Protein AF-A0A1F7Y510-F1 (afdb_monomer_lite)

Structure (mmCIF, N/CA/C/O backbone):
data_AF-A0A1F7Y510-F1
#
_entry.id   AF-A0A1F7Y510-F1
#
loop_
_atom_site.group_PDB
_atom_site.id
_atom_site.type_symbol
_atom_site.label_atom_id
_atom_site.label_alt_id
_atom_site.label_comp_id
_atom_site.label_asym_id
_atom_site.label_entity_id
_atom_site.label_seq_id
_atom_site.pdbx_PDB_ins_code
_atom_site.Cartn_x
_atom_site.Cartn_y
_atom_site.Cartn_z
_atom_site.occupancy
_atom_site.B_iso_or_equiv
_atom_site.auth_seq_id
_atom_site.auth_comp_id
_atom_site.auth_asym_id
_atom_site.auth_atom_id
_atom_site.pdbx_PDB_model_num
ATOM 1 N N . MET A 1 1 ? -4.363 34.405 15.382 1.00 27.80 1 MET A N 1
ATOM 2 C CA . MET A 1 1 ? -3.254 33.719 16.071 1.00 27.80 1 MET A CA 1
ATOM 3 C C . MET A 1 1 ? -3.617 32.254 16.117 1.00 27.80 1 MET A C 1
ATOM 5 O O . MET A 1 1 ? -4.539 31.894 16.835 1.00 27.80 1 MET A O 1
ATOM 9 N N . SER A 1 2 ? -3.010 31.452 15.246 1.00 25.80 2 SER A N 1
ATOM 10 C CA . SER A 1 2 ? -3.191 30.002 15.267 1.00 25.80 2 SER A CA 1
ATOM 11 C C . SER A 1 2 ? -2.629 29.497 16.594 1.00 25.80 2 SER A C 1
ATOM 13 O O . SER A 1 2 ? -1.487 29.854 16.893 1.00 25.80 2 SER A O 1
ATOM 15 N N . PRO A 1 3 ? -3.394 28.753 17.408 1.00 33.66 3 PRO A N 1
ATOM 16 C CA . PRO A 1 3 ? -2.847 28.192 18.630 1.00 33.66 3 PRO A CA 1
ATOM 17 C C . PRO A 1 3 ? -1.647 27.335 18.237 1.00 33.66 3 PRO A C 1
ATOM 19 O O . PRO A 1 3 ? -1.717 26.555 17.281 1.00 33.66 3 PRO A O 1
ATOM 22 N N . GLU A 1 4 ? -0.526 27.579 18.913 1.00 34.56 4 GLU A N 1
ATOM 23 C CA . GLU A 1 4 ? 0.703 26.816 18.763 1.00 34.56 4 GLU A CA 1
ATOM 24 C C . GLU A 1 4 ? 0.345 25.332 18.735 1.00 34.56 4 GLU A C 1
ATOM 26 O O . GLU A 1 4 ? -0.304 24.822 19.650 1.00 34.56 4 GLU A O 1
ATOM 31 N N . ARG A 1 5 ? 0.717 24.655 17.643 1.00 38.81 5 ARG A N 1
ATOM 32 C CA . ARG A 1 5 ? 0.645 23.199 17.546 1.00 38.81 5 ARG A CA 1
ATOM 33 C C . ARG A 1 5 ? 1.612 22.656 18.588 1.00 38.81 5 ARG A C 1
ATOM 35 O 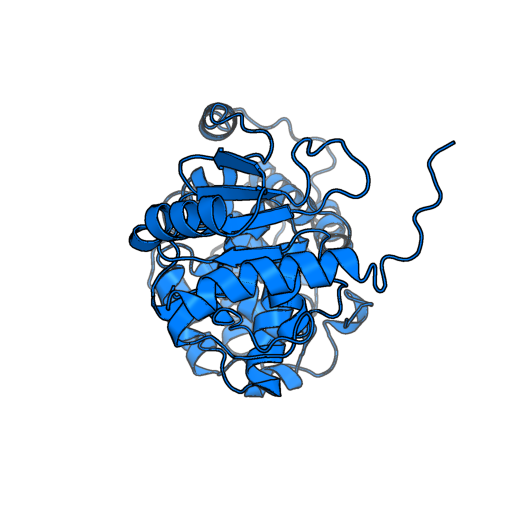O . ARG A 1 5 ? 2.795 22.477 18.310 1.00 38.81 5 ARG A O 1
ATOM 42 N N . THR A 1 6 ? 1.112 22.471 19.803 1.00 36.97 6 THR A N 1
ATOM 43 C CA . THR A 1 6 ? 1.770 21.691 20.838 1.00 36.97 6 THR A CA 1
ATOM 44 C C . THR A 1 6 ? 2.196 20.367 20.217 1.00 36.97 6 THR A C 1
ATOM 46 O O . THR A 1 6 ? 1.463 19.764 19.430 1.00 36.97 6 THR A O 1
ATOM 49 N N . ASN A 1 7 ? 3.433 19.966 20.502 1.00 38.16 7 ASN A N 1
ATOM 50 C CA . ASN A 1 7 ? 4.014 18.733 19.993 1.00 38.16 7 ASN A CA 1
ATOM 51 C C . ASN A 1 7 ? 3.027 17.565 20.258 1.00 38.16 7 ASN A C 1
ATOM 53 O O . ASN A 1 7 ? 2.676 17.368 21.420 1.00 38.16 7 ASN A O 1
ATOM 57 N N . PRO A 1 8 ? 2.545 16.813 19.244 1.00 42.75 8 PRO A N 1
ATOM 58 C CA . PRO A 1 8 ? 1.442 15.842 19.364 1.00 42.75 8 PRO A CA 1
ATOM 59 C C . PRO A 1 8 ? 1.727 14.615 20.242 1.00 42.75 8 PRO A C 1
ATOM 61 O O . PRO A 1 8 ? 0.908 13.688 20.298 1.00 42.75 8 PRO A O 1
ATOM 64 N N . LYS A 1 9 ? 2.897 14.566 20.886 1.00 45.12 9 LYS A N 1
ATOM 65 C CA . LYS A 1 9 ? 3.245 13.533 21.851 1.00 45.12 9 LYS A CA 1
ATOM 66 C C . LYS A 1 9 ? 2.316 13.657 23.057 1.00 45.12 9 LYS A C 1
ATOM 68 O O . LYS A 1 9 ? 2.483 14.523 23.904 1.00 45.12 9 LYS A O 1
ATOM 73 N N . GLU A 1 10 ? 1.347 12.743 23.074 1.00 54.94 10 GLU A N 1
ATOM 74 C CA . GLU A 1 10 ? 0.592 12.317 24.253 1.00 54.94 10 GLU A CA 1
ATOM 75 C C . GLU A 1 10 ? -0.430 13.332 24.780 1.00 54.94 10 GLU A C 1
ATOM 77 O O . GLU A 1 10 ? -0.342 13.773 25.917 1.00 54.94 10 GLU A O 1
ATOM 82 N N . LEU A 1 11 ? -1.481 13.637 24.007 1.00 64.88 11 LEU A N 1
ATOM 83 C CA . LEU A 1 11 ? -2.755 13.983 24.650 1.00 64.88 11 LEU A CA 1
ATOM 84 C C . LEU A 1 11 ? -3.350 12.673 25.189 1.00 64.88 11 LEU A C 1
ATOM 86 O O . LEU A 1 11 ? -3.779 11.846 24.372 1.00 64.88 11 LEU A O 1
ATOM 90 N N . PRO A 1 12 ? -3.374 12.439 26.518 1.00 78.25 12 PRO A N 1
ATOM 91 C CA . PRO A 1 12 ? -3.844 11.170 27.078 1.00 78.25 12 PRO A CA 1
ATOM 92 C C . PRO A 1 12 ? -5.294 10.877 26.680 1.00 78.25 12 PRO A C 1
ATOM 94 O O . PRO A 1 12 ? -5.683 9.722 26.526 1.00 78.25 12 PRO A O 1
ATOM 97 N N . GLU A 1 13 ? -6.076 11.927 26.430 1.00 87.75 13 GLU A N 1
ATOM 98 C CA . GLU A 1 13 ? -7.462 11.864 25.967 1.00 87.75 13 GLU A CA 1
ATOM 99 C C . GLU A 1 13 ? -7.600 11.220 24.579 1.00 87.75 13 GLU A C 1
ATOM 101 O O . GLU A 1 13 ? -8.516 10.426 24.370 1.00 87.75 13 GLU A O 1
ATOM 106 N N . ARG A 1 14 ? -6.663 11.474 23.648 1.00 89.88 14 ARG A N 1
ATOM 107 C CA . ARG A 1 14 ? -6.670 10.854 22.309 1.00 89.88 14 ARG A CA 1
ATOM 108 C C . ARG A 1 14 ? -6.503 9.346 22.410 1.00 89.88 14 ARG A C 1
ATOM 110 O O . ARG A 1 14 ? -7.275 8.583 21.839 1.00 89.88 14 ARG A O 1
ATOM 117 N N . PHE A 1 15 ? -5.484 8.915 23.147 1.00 91.25 15 PHE A N 1
ATOM 118 C CA . PHE A 1 15 ? -5.208 7.494 23.314 1.00 91.25 15 PHE A CA 1
ATOM 119 C C . PHE A 1 15 ? -6.257 6.816 24.201 1.00 91.25 15 PHE A C 1
ATOM 121 O O . PHE A 1 15 ? -6.625 5.684 23.919 1.00 91.25 15 PHE A O 1
ATOM 128 N N . THR A 1 16 ? -6.829 7.516 25.184 1.00 93.31 16 THR A N 1
ATOM 129 C CA . THR A 1 16 ? -8.003 7.033 25.930 1.00 93.31 16 THR A CA 1
ATOM 130 C C . THR A 1 16 ? -9.174 6.767 24.988 1.00 93.31 16 THR A C 1
ATOM 132 O O . THR A 1 16 ? -9.728 5.673 25.011 1.00 93.31 16 THR A O 1
ATOM 135 N N . PHE A 1 17 ? -9.494 7.709 24.096 1.00 94.69 17 PHE A N 1
ATOM 136 C CA . PHE A 1 17 ? -10.539 7.527 23.090 1.00 94.69 17 PHE A CA 1
ATOM 137 C C . PHE A 1 17 ? -10.258 6.332 22.166 1.00 94.69 17 PHE A C 1
ATOM 139 O O . PHE A 1 17 ? -11.139 5.500 21.955 1.00 94.69 17 PHE A O 1
ATOM 146 N N . TYR A 1 18 ? -9.027 6.187 21.669 1.00 95.62 18 TYR A N 1
ATOM 147 C CA . TYR A 1 18 ? -8.638 5.044 20.834 1.00 95.62 18 TYR A CA 1
ATOM 148 C C . TYR A 1 18 ? -8.770 3.713 21.564 1.00 95.62 18 TYR A C 1
ATOM 150 O O . TYR A 1 18 ? -9.360 2.776 21.029 1.00 95.62 18 TYR A O 1
ATOM 158 N N . ARG A 1 19 ? -8.266 3.641 22.798 1.00 95.62 19 ARG A N 1
ATOM 159 C CA . ARG A 1 19 ? -8.386 2.469 23.667 1.00 95.62 19 ARG A CA 1
ATOM 160 C C . ARG A 1 19 ? -9.849 2.109 23.900 1.00 95.62 19 ARG A C 1
ATOM 162 O O . ARG A 1 19 ? -10.201 0.936 23.851 1.00 95.62 19 ARG A O 1
ATOM 169 N N . ASP A 1 20 ? -10.703 3.096 24.143 1.00 96.62 20 ASP A N 1
ATOM 170 C CA . ASP A 1 20 ? -12.122 2.868 24.397 1.00 96.62 20 ASP A CA 1
ATOM 171 C C . ASP A 1 20 ? -12.834 2.339 23.145 1.00 96.62 20 ASP A C 1
ATOM 173 O O . ASP A 1 20 ? -13.606 1.386 23.251 1.00 96.62 20 ASP A O 1
ATOM 177 N N . VAL A 1 21 ? -12.527 2.870 21.954 1.00 97.44 21 VAL A N 1
ATOM 178 C CA . VAL A 1 21 ? -13.036 2.326 20.682 1.00 97.44 21 VAL A CA 1
ATOM 179 C C . VAL A 1 21 ? -12.555 0.888 20.480 1.00 97.44 21 VAL A C 1
ATOM 181 O O . VAL A 1 21 ? -13.381 0.005 20.263 1.00 97.44 21 VAL A O 1
ATOM 184 N N . ILE A 1 22 ? -11.255 0.620 20.635 1.00 97.44 22 ILE A N 1
ATOM 185 C CA . ILE A 1 22 ? -10.667 -0.729 20.556 1.00 97.44 22 ILE A CA 1
ATOM 186 C C . ILE A 1 22 ? -11.373 -1.692 21.523 1.00 97.44 22 ILE A C 1
ATOM 188 O O . ILE A 1 22 ? -11.791 -2.783 21.136 1.00 97.44 22 ILE A O 1
ATOM 192 N N . ASN A 1 23 ? -11.605 -1.268 22.766 1.00 97.19 23 ASN A N 1
ATOM 193 C CA . ASN A 1 23 ? -12.287 -2.069 23.779 1.00 97.19 23 ASN A CA 1
ATOM 194 C C . ASN A 1 23 ? -13.718 -2.456 23.380 1.00 97.19 23 ASN A C 1
ATOM 196 O O . ASN A 1 23 ? -14.203 -3.503 23.815 1.00 97.19 23 ASN A O 1
ATOM 200 N N . VAL A 1 24 ? -14.416 -1.645 22.577 1.00 97.62 24 VAL A N 1
ATOM 201 C CA . VAL A 1 24 ? -15.739 -2.015 22.050 1.00 97.62 24 VAL A CA 1
ATOM 202 C C . VAL A 1 24 ? -15.628 -3.201 21.097 1.00 97.62 24 VAL A C 1
ATOM 204 O O . VAL A 1 24 ? -16.453 -4.112 21.187 1.00 97.62 24 VAL A O 1
ATOM 207 N N . PHE A 1 25 ? -14.619 -3.225 20.226 1.00 97.38 25 PHE A N 1
ATOM 208 C CA . PHE A 1 25 ? -14.389 -4.339 19.306 1.00 97.38 25 PHE A CA 1
ATOM 209 C C . PHE A 1 25 ? -14.027 -5.616 20.068 1.00 97.38 25 PHE A C 1
ATOM 211 O O . PHE A 1 25 ? -14.689 -6.640 19.888 1.00 97.38 25 PHE A O 1
ATOM 218 N N . GLU A 1 26 ? -13.066 -5.521 20.989 1.00 96.00 26 GLU A N 1
ATOM 219 C CA . GLU A 1 26 ? -12.585 -6.645 21.802 1.00 96.00 26 GLU A CA 1
ATOM 220 C C . GLU A 1 26 ? -13.705 -7.264 22.653 1.00 96.00 26 GLU A C 1
ATOM 222 O O . GLU A 1 26 ? -13.980 -8.459 22.565 1.00 96.00 26 GLU A O 1
ATOM 227 N N . LYS A 1 27 ? -14.447 -6.452 23.423 1.00 97.06 27 LYS A N 1
ATOM 228 C CA . LYS A 1 27 ? -15.531 -6.949 24.297 1.00 97.06 27 LYS A CA 1
ATOM 229 C C . LYS A 1 27 ? -16.689 -7.594 23.534 1.00 97.06 27 LYS A C 1
ATOM 231 O O . LYS A 1 27 ? -17.477 -8.322 24.133 1.00 97.06 27 LYS A O 1
ATOM 236 N N . ASN A 1 28 ? -16.840 -7.288 22.246 1.00 97.31 28 ASN A N 1
ATOM 237 C CA . ASN A 1 28 ? -17.906 -7.826 21.404 1.00 97.31 28 ASN A CA 1
ATOM 238 C C . ASN A 1 28 ? -17.407 -8.886 20.408 1.00 97.31 28 ASN A C 1
ATOM 240 O O . ASN A 1 28 ? -18.196 -9.296 19.556 1.00 97.31 28 ASN A O 1
ATOM 244 N N . ASN A 1 29 ? -16.150 -9.340 20.515 1.00 96.06 29 ASN A N 1
ATOM 245 C CA . ASN A 1 29 ? -15.527 -10.308 19.606 1.00 96.06 29 ASN A CA 1
ATOM 246 C C . ASN A 1 29 ? -15.683 -9.922 18.123 1.00 96.06 29 ASN A C 1
ATOM 248 O O . ASN A 1 29 ? -15.999 -10.759 17.274 1.00 96.06 29 ASN A O 1
ATOM 252 N N . ILE A 1 30 ? -15.509 -8.638 17.809 1.00 97.44 30 ILE A N 1
ATOM 253 C CA . ILE A 1 30 ? -15.548 -8.140 16.433 1.00 97.44 30 ILE A CA 1
ATOM 254 C C . ILE A 1 30 ? -14.127 -8.197 15.889 1.00 97.44 30 ILE A C 1
ATOM 256 O O . ILE A 1 30 ? -13.247 -7.542 16.433 1.00 97.44 30 ILE A O 1
ATOM 260 N N . GLY A 1 31 ? -13.897 -8.968 14.825 1.00 97.00 31 GLY A N 1
ATOM 261 C CA . GLY A 1 31 ? -12.591 -9.024 14.170 1.00 97.00 31 GLY A CA 1
ATOM 262 C C . GLY A 1 31 ? -12.236 -7.688 13.518 1.00 97.00 31 GLY A C 1
ATOM 263 O O . GLY A 1 31 ? -13.051 -7.118 12.795 1.00 97.00 31 GLY A O 1
ATOM 264 N N . TYR A 1 32 ? -11.020 -7.204 13.758 1.00 98.38 32 TYR A N 1
ATOM 265 C CA . TYR A 1 32 ? -10.508 -5.967 13.175 1.00 98.38 32 TYR A CA 1
ATOM 266 C C . TYR A 1 32 ? -8.985 -6.004 13.033 1.00 98.38 32 TYR A C 1
ATOM 268 O O . TYR A 1 32 ? -8.308 -6.862 13.607 1.00 98.38 32 TYR A O 1
ATOM 276 N N . GLY A 1 33 ? -8.446 -5.068 12.258 1.00 98.06 33 GLY A N 1
ATOM 277 C CA . GLY A 1 33 ? -7.012 -4.826 12.178 1.00 98.06 33 GLY A CA 1
ATOM 278 C C . GLY A 1 33 ? -6.716 -3.341 12.025 1.00 98.06 33 GLY A C 1
ATOM 279 O O . GLY A 1 33 ? -7.323 -2.674 11.193 1.00 98.06 33 GLY A O 1
ATOM 280 N N . ILE A 1 34 ? -5.778 -2.816 12.806 1.00 97.75 34 ILE A N 1
ATOM 281 C CA . ILE A 1 34 ? -5.313 -1.434 12.653 1.00 97.75 34 ILE A CA 1
ATOM 282 C C . ILE A 1 34 ? -4.495 -1.319 11.363 1.00 97.75 34 ILE A C 1
ATOM 284 O O . ILE A 1 34 ? -3.549 -2.083 11.154 1.00 97.75 34 ILE A O 1
ATOM 288 N N . ILE A 1 35 ? -4.865 -0.367 10.506 1.00 95.31 35 ILE A N 1
ATOM 289 C CA . ILE A 1 35 ? -4.178 -0.042 9.248 1.00 95.31 35 ILE A CA 1
ATOM 290 C C . ILE A 1 35 ? -3.676 1.412 9.291 1.00 95.31 35 ILE A C 1
ATOM 292 O O . ILE A 1 35 ? -3.364 1.933 10.363 1.00 95.31 35 ILE A O 1
ATOM 296 N N . GLY A 1 36 ? -3.531 2.053 8.127 1.00 90.44 36 GLY A N 1
ATOM 297 C CA . GLY A 1 36 ? -3.254 3.483 8.036 1.00 90.44 36 GLY A CA 1
ATOM 298 C C . GLY A 1 36 ? -1.970 3.904 8.744 1.00 90.44 36 GLY A C 1
ATOM 299 O O . GLY A 1 36 ? -0.990 3.149 8.744 1.00 90.44 36 GLY A O 1
ATOM 300 N N . GLY A 1 37 ? -1.933 5.130 9.272 1.00 89.25 37 GLY A N 1
ATOM 301 C CA . GLY A 1 37 ? -0.715 5.717 9.847 1.00 89.25 37 GLY A CA 1
ATOM 302 C C . GLY A 1 37 ? -0.147 4.895 11.008 1.00 89.25 37 GLY A C 1
ATOM 303 O O . GLY A 1 37 ? 1.051 4.614 11.049 1.00 89.25 37 GLY A O 1
ATOM 304 N N . PHE A 1 38 ? -1.017 4.433 11.910 1.00 92.00 38 PHE A N 1
ATOM 305 C CA . PHE A 1 38 ? -0.628 3.601 13.051 1.00 92.00 38 PHE A CA 1
ATOM 306 C C . PHE A 1 38 ? -0.120 2.216 12.634 1.00 92.00 38 PHE A C 1
ATOM 308 O O . PHE A 1 38 ? 0.888 1.760 13.172 1.00 92.00 38 PHE A O 1
ATOM 315 N N . GLY A 1 39 ? -0.757 1.563 11.656 1.00 92.62 39 GLY A N 1
ATOM 316 C CA . GLY A 1 39 ? -0.293 0.273 11.138 1.00 92.62 39 GLY A CA 1
ATOM 317 C C . GLY A 1 39 ? 1.078 0.362 10.472 1.00 92.62 39 GLY A C 1
ATOM 318 O O . GLY A 1 39 ? 1.948 -0.472 10.714 1.00 92.62 39 GLY A O 1
ATOM 319 N N . GLN A 1 40 ? 1.317 1.413 9.687 1.00 89.69 40 GLN A N 1
ATOM 320 C CA . GLN A 1 40 ? 2.636 1.655 9.093 1.00 89.69 40 GLN A CA 1
ATOM 321 C C . GLN A 1 40 ? 3.704 1.876 10.162 1.00 89.69 40 GLN A C 1
ATOM 323 O O . GLN A 1 40 ? 4.784 1.291 10.076 1.00 89.69 40 GLN A O 1
ATOM 328 N N . TYR A 1 41 ? 3.397 2.695 11.171 1.00 88.81 41 TYR A N 1
ATOM 329 C CA . TYR A 1 41 ? 4.320 2.969 12.265 1.00 88.81 41 TYR A CA 1
ATOM 330 C C . TYR A 1 41 ? 4.659 1.703 13.054 1.00 88.81 41 TYR A C 1
ATOM 332 O O . TYR A 1 41 ? 5.828 1.473 13.354 1.00 88.81 41 TYR A O 1
ATOM 340 N N . PHE A 1 42 ? 3.668 0.845 13.318 1.00 90.44 42 PHE A N 1
ATOM 341 C CA . PHE A 1 42 ? 3.867 -0.436 13.995 1.00 90.44 42 PHE A CA 1
ATOM 342 C C . PHE A 1 42 ? 4.842 -1.353 13.243 1.00 90.44 42 PHE A C 1
ATOM 344 O O . PHE A 1 42 ? 5.779 -1.885 13.838 1.00 90.44 42 PHE A O 1
ATOM 351 N N . TYR A 1 43 ? 4.694 -1.469 11.920 1.00 88.31 43 TYR A N 1
ATOM 352 C CA . TYR A 1 43 ? 5.653 -2.195 11.078 1.00 88.31 43 TYR A CA 1
ATOM 353 C C . TYR A 1 43 ? 6.934 -1.403 10.786 1.00 88.31 43 TYR A C 1
ATOM 355 O O . TYR A 1 43 ? 7.839 -1.894 10.114 1.00 88.31 43 TYR A O 1
ATOM 363 N N . GLY A 1 44 ? 7.058 -0.203 11.349 1.00 73.38 44 GLY A N 1
ATOM 364 C CA . GLY A 1 44 ? 8.297 0.536 11.458 1.00 73.38 44 GLY A CA 1
ATOM 365 C C . GLY A 1 44 ? 8.516 1.598 10.391 1.00 73.38 44 GLY A C 1
ATOM 366 O O . GLY A 1 44 ? 9.662 1.910 10.150 1.00 73.38 44 GLY A O 1
ATOM 367 N N . SER A 1 45 ? 7.520 2.208 9.758 1.00 68.44 45 SER A N 1
ATOM 368 C CA . SER A 1 45 ? 7.761 3.254 8.738 1.00 68.44 45 SER A CA 1
ATOM 369 C C . SER A 1 45 ? 8.491 4.530 9.223 1.00 68.44 45 SER A C 1
ATOM 371 O O . SER A 1 45 ? 8.653 5.474 8.453 1.00 68.44 45 SER A O 1
ATOM 373 N N . GLY A 1 46 ? 8.873 4.626 10.507 1.00 64.12 46 GLY A N 1
ATOM 374 C CA . GLY A 1 46 ? 9.642 5.736 11.094 1.00 64.12 46 GLY A CA 1
ATOM 375 C C . GLY A 1 46 ? 8.911 7.087 11.157 1.00 64.12 46 GLY A C 1
ATOM 376 O O . GLY A 1 46 ? 9.360 7.997 11.850 1.00 64.12 46 GLY A O 1
ATOM 377 N N . ARG A 1 47 ? 7.768 7.215 10.476 1.00 68.44 47 ARG A N 1
ATOM 378 C CA . ARG A 1 47 ? 6.907 8.399 10.448 1.00 68.44 47 ARG A CA 1
ATOM 379 C C . ARG A 1 47 ? 5.933 8.373 11.611 1.00 68.44 47 ARG A C 1
ATOM 381 O O . ARG A 1 47 ? 5.288 7.354 11.843 1.00 68.44 47 ARG A O 1
ATOM 388 N N . GLU A 1 48 ? 5.795 9.499 12.305 1.00 69.56 48 GLU A N 1
ATOM 389 C CA . GLU A 1 48 ? 4.767 9.625 13.336 1.00 69.56 48 GLU A CA 1
ATOM 390 C C . GLU A 1 48 ? 3.377 9.324 12.739 1.00 69.56 48 GLU A C 1
ATOM 392 O O . GLU A 1 48 ? 3.084 9.775 11.624 1.00 69.56 48 GLU A O 1
ATOM 397 N N . PRO A 1 49 ? 2.530 8.550 13.445 1.00 72.44 49 PRO A N 1
ATOM 398 C CA . PRO A 1 49 ? 1.177 8.265 12.992 1.00 72.44 49 PRO A CA 1
ATOM 399 C C . PRO A 1 49 ? 0.351 9.532 12.769 1.00 72.44 49 PRO A C 1
ATOM 401 O O . PRO A 1 49 ? 0.594 10.582 13.370 1.00 72.44 49 PRO A O 1
ATOM 404 N N . THR A 1 50 ? -0.675 9.404 11.933 1.00 78.06 50 THR A N 1
ATOM 405 C CA . THR A 1 50 ? -1.660 10.457 11.698 1.00 78.06 50 THR A CA 1
ATOM 406 C C . THR A 1 50 ? -2.504 10.735 12.951 1.00 78.06 50 THR A C 1
ATOM 408 O O . THR A 1 50 ? -2.407 10.064 13.983 1.00 78.06 50 THR A O 1
ATOM 411 N N . TYR A 1 51 ? -3.296 11.807 12.893 1.00 83.50 51 TYR A N 1
ATOM 412 C CA . TYR A 1 51 ? -4.127 12.248 14.016 1.00 83.50 51 TYR A CA 1
ATOM 413 C C . TYR A 1 51 ? -5.386 11.415 14.229 1.00 83.50 51 TYR A C 1
ATOM 415 O O . TYR A 1 51 ? -6.036 11.614 15.248 1.00 83.50 51 TYR A O 1
ATOM 423 N N . ASP A 1 52 ? -5.707 10.535 13.293 1.00 90.56 52 ASP A N 1
ATOM 424 C CA . ASP A 1 52 ? -6.811 9.589 13.260 1.00 90.56 52 ASP A CA 1
ATOM 425 C C . ASP A 1 52 ? -6.302 8.149 13.426 1.00 90.56 52 ASP A C 1
ATOM 427 O O . ASP A 1 52 ? -5.140 7.843 13.153 1.00 90.56 52 ASP A O 1
ATOM 431 N N . LEU A 1 53 ? -7.165 7.263 13.925 1.00 95.19 53 LEU A N 1
ATOM 432 C CA . LEU A 1 53 ? -6.897 5.825 13.984 1.00 95.19 53 LEU A CA 1
ATOM 433 C C . LEU A 1 53 ? -7.688 5.106 12.892 1.00 95.19 53 LEU A C 1
ATOM 435 O O . LEU A 1 53 ? -8.912 5.153 12.899 1.00 95.19 53 LEU A O 1
ATOM 439 N N . ASP A 1 54 ? -7.012 4.376 12.014 1.00 96.88 54 ASP A N 1
ATOM 440 C CA . ASP A 1 54 ? -7.662 3.593 10.966 1.00 96.88 54 ASP A CA 1
ATOM 441 C C . ASP A 1 54 ? -7.876 2.131 11.392 1.00 96.88 54 ASP A C 1
ATOM 443 O O . ASP A 1 54 ? -6.918 1.397 11.657 1.00 96.88 54 ASP A O 1
ATOM 447 N N . ILE A 1 55 ? -9.128 1.676 11.406 1.00 98.06 55 ILE A N 1
ATOM 448 C CA . ILE A 1 55 ? -9.532 0.300 11.709 1.00 98.06 55 ILE A CA 1
ATOM 449 C C . ILE A 1 55 ? -10.134 -0.345 10.459 1.00 98.06 55 ILE A C 1
ATOM 451 O O . ILE A 1 55 ? -11.199 0.050 9.987 1.00 98.06 55 ILE A O 1
ATOM 455 N N . ALA A 1 56 ? -9.481 -1.393 9.960 1.00 98.06 56 ALA A 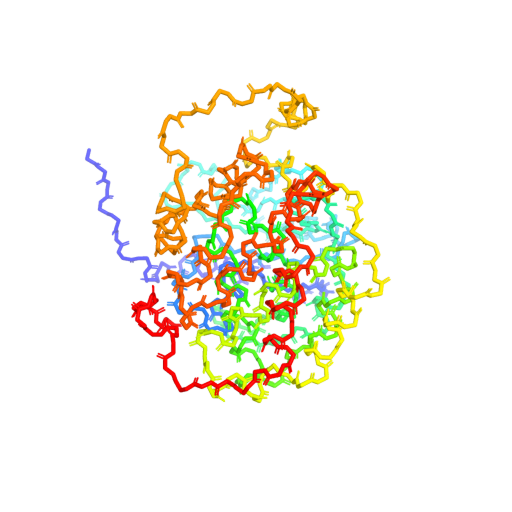N 1
ATOM 456 C CA . ALA A 1 56 ? -10.018 -2.268 8.930 1.00 98.06 56 ALA A CA 1
ATOM 457 C C . ALA A 1 56 ? -10.962 -3.315 9.541 1.00 98.06 56 ALA A C 1
ATOM 459 O O . ALA A 1 56 ? -10.603 -4.000 10.504 1.00 98.06 56 ALA A O 1
ATOM 460 N N . ILE A 1 57 ? -12.145 -3.474 8.949 1.00 97.94 57 ILE A N 1
ATOM 461 C CA . ILE A 1 57 ? -13.165 -4.449 9.350 1.00 97.94 57 ILE A CA 1
ATOM 462 C C . ILE A 1 57 ? -13.794 -5.105 8.115 1.00 97.94 57 ILE A C 1
ATOM 464 O O . ILE A 1 57 ? -14.015 -4.445 7.105 1.00 97.94 57 ILE A O 1
ATOM 468 N N . GLU A 1 58 ? -14.106 -6.400 8.182 1.00 97.19 58 GLU A N 1
ATOM 469 C CA . GLU A 1 58 ? -14.830 -7.079 7.099 1.00 97.19 58 GLU A CA 1
ATOM 470 C C . GLU A 1 58 ? -16.228 -6.446 6.877 1.00 97.19 58 GLU A C 1
ATOM 472 O O . GLU A 1 58 ? -16.922 -6.145 7.857 1.00 97.19 58 GLU A O 1
ATOM 477 N N . PRO A 1 59 ? -16.686 -6.259 5.618 1.00 95.69 59 PRO A N 1
ATOM 478 C CA . PRO A 1 59 ? -17.940 -5.558 5.305 1.00 95.69 59 PRO A CA 1
ATOM 479 C C . PRO A 1 59 ? -19.179 -6.066 6.051 1.00 95.69 59 PRO A C 1
ATOM 481 O O . PRO A 1 59 ? -20.000 -5.281 6.517 1.00 95.69 59 PRO A O 1
ATOM 484 N N . ASN A 1 60 ? -19.300 -7.381 6.222 1.00 95.62 60 ASN A N 1
ATOM 485 C CA . ASN A 1 60 ? -20.412 -8.028 6.923 1.00 95.62 60 ASN A CA 1
ATOM 486 C C . ASN A 1 60 ? -20.442 -7.750 8.440 1.00 95.62 60 ASN A C 1
ATOM 488 O O . ASN A 1 60 ? -21.447 -8.044 9.085 1.00 95.62 60 ASN A O 1
ATOM 492 N N . HIS A 1 61 ?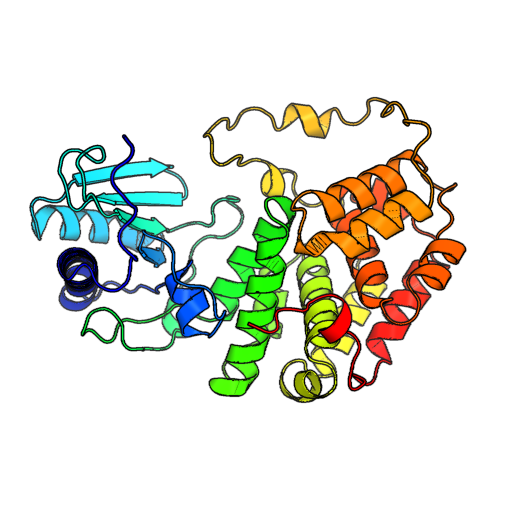 -19.375 -7.193 9.022 1.00 96.12 61 HIS A N 1
ATOM 493 C CA . HIS A 1 61 ? -19.312 -6.841 10.443 1.00 96.12 61 HIS A CA 1
ATOM 494 C C . HIS A 1 61 ? -19.551 -5.345 10.717 1.00 96.12 61 HIS A C 1
ATOM 496 O O . HIS A 1 61 ? -19.709 -4.977 11.885 1.00 96.12 61 HIS A O 1
ATOM 502 N N . VAL A 1 62 ? -19.625 -4.494 9.683 1.00 95.81 62 VAL A N 1
ATOM 503 C CA . VAL A 1 62 ? -19.731 -3.026 9.815 1.00 95.81 62 VAL A CA 1
ATOM 504 C C . VAL A 1 62 ? -20.963 -2.615 10.612 1.00 95.81 62 VAL A C 1
ATOM 506 O O . VAL A 1 62 ? -20.827 -1.958 11.642 1.00 95.81 62 VAL A O 1
ATOM 509 N N . ASP A 1 63 ? -22.155 -3.056 10.205 1.00 95.12 63 ASP A N 1
ATOM 510 C CA . ASP A 1 63 ? -23.406 -2.665 10.868 1.00 95.12 63 ASP A CA 1
ATOM 511 C C . ASP A 1 63 ? -23.428 -3.081 12.340 1.00 95.12 63 ASP A C 1
ATOM 513 O O . ASP A 1 63 ? -23.864 -2.329 13.214 1.00 95.12 63 ASP A O 1
ATOM 517 N N . ASN A 1 64 ? -22.924 -4.279 12.647 1.00 96.81 64 ASN A N 1
ATOM 518 C CA . ASN A 1 64 ? -22.804 -4.729 14.027 1.00 96.81 64 ASN A CA 1
ATOM 519 C C . ASN A 1 64 ? -21.827 -3.835 14.809 1.00 96.81 64 ASN A C 1
ATOM 521 O O . ASN A 1 64 ? -22.170 -3.381 15.898 1.00 96.81 64 ASN A O 1
ATOM 525 N N . ALA A 1 65 ? -20.653 -3.523 14.253 1.00 97.06 65 ALA A N 1
ATOM 526 C CA . ALA A 1 65 ? -19.669 -2.657 14.901 1.00 97.06 65 ALA A CA 1
ATOM 527 C C . ALA A 1 65 ? -20.223 -1.255 15.182 1.00 97.06 65 ALA A C 1
ATOM 529 O O . ALA A 1 65 ? -20.173 -0.802 16.327 1.00 97.06 65 ALA A O 1
ATOM 530 N N . LEU A 1 66 ? -20.835 -0.600 14.191 1.00 96.06 66 LEU A N 1
ATOM 531 C CA . LEU A 1 66 ? -21.432 0.731 14.352 1.00 96.06 66 LEU A CA 1
ATOM 532 C C . LEU A 1 66 ? -22.555 0.729 15.399 1.00 96.06 66 LEU A C 1
ATOM 534 O O . LEU A 1 66 ? -22.635 1.634 16.236 1.00 96.06 66 LEU A O 1
ATOM 538 N N . ASN A 1 67 ? -23.373 -0.328 15.434 1.00 96.06 67 ASN A N 1
ATOM 539 C CA . ASN A 1 67 ? -24.397 -0.505 16.463 1.00 96.06 67 ASN A CA 1
ATOM 540 C C . ASN A 1 67 ? -23.808 -0.648 17.875 1.00 96.06 67 ASN A C 1
ATOM 542 O O . ASN A 1 67 ? -24.380 -0.122 18.833 1.00 96.06 67 ASN A O 1
ATOM 546 N N . LYS A 1 68 ? -22.683 -1.356 18.037 1.00 97.62 68 LYS A N 1
ATOM 547 C CA . LYS A 1 68 ? -22.000 -1.478 19.335 1.00 97.62 68 LYS A CA 1
ATOM 548 C C . LYS A 1 68 ? -21.350 -0.167 19.759 1.00 97.62 68 LYS A C 1
ATOM 550 O O . LYS A 1 68 ? -21.518 0.231 20.908 1.00 97.62 68 LYS A O 1
ATOM 555 N N . LEU A 1 69 ? -20.692 0.527 18.835 1.00 96.25 69 LEU A N 1
ATOM 556 C CA . LEU A 1 69 ? -20.068 1.830 19.075 1.00 96.25 69 LEU A CA 1
ATOM 557 C C . LEU A 1 69 ? -21.099 2.879 19.512 1.00 96.25 69 LEU A C 1
ATOM 559 O O . LEU A 1 69 ? -20.879 3.566 20.505 1.00 96.25 69 LEU A O 1
ATOM 563 N N . THR A 1 70 ? -22.263 2.922 18.854 1.00 93.00 70 THR A N 1
ATOM 564 C CA . THR A 1 70 ? -23.372 3.832 19.210 1.00 93.00 70 THR A CA 1
ATOM 565 C C . THR A 1 70 ? -23.887 3.606 20.634 1.00 93.00 70 THR A C 1
ATOM 567 O O . THR A 1 70 ? -24.340 4.540 21.289 1.00 93.00 70 THR A O 1
ATOM 570 N N . LYS A 1 71 ? -23.849 2.359 21.119 1.00 93.00 71 LYS A N 1
ATOM 571 C CA . LYS A 1 71 ? -24.351 1.983 22.450 1.00 93.00 71 LYS A CA 1
ATOM 572 C C . LYS A 1 71 ? -23.304 2.107 23.554 1.00 93.00 71 LYS A C 1
ATOM 574 O O . LYS A 1 71 ? -23.680 2.159 24.720 1.00 93.00 71 LYS A O 1
ATOM 579 N N . ALA A 1 72 ? -22.019 2.090 23.209 1.00 92.44 72 ALA A N 1
ATOM 580 C CA . ALA A 1 72 ? -20.939 2.042 24.187 1.00 92.44 72 ALA A CA 1
ATOM 581 C C . ALA A 1 72 ? -20.695 3.399 24.854 1.00 92.44 72 ALA A C 1
ATOM 583 O O . ALA A 1 72 ? -20.561 3.478 26.071 1.00 92.44 72 ALA A O 1
ATOM 584 N N . HIS A 1 73 ? -20.652 4.461 24.052 1.00 88.62 73 HIS A N 1
ATOM 585 C CA . HIS A 1 73 ? -20.355 5.815 24.503 1.00 88.62 73 HIS A CA 1
ATOM 586 C C . HIS A 1 73 ? -21.195 6.824 23.725 1.00 88.62 73 HIS A C 1
ATOM 588 O O . HIS A 1 73 ? -21.734 6.533 22.659 1.00 88.62 73 HIS A O 1
ATOM 594 N N . ASN A 1 74 ? -21.261 8.056 24.226 1.00 87.75 74 ASN A N 1
ATOM 595 C CA . ASN A 1 74 ? -21.967 9.146 23.560 1.00 87.75 74 ASN A CA 1
ATOM 596 C C . ASN A 1 74 ? -21.168 9.740 22.375 1.00 87.75 74 ASN A C 1
ATOM 598 O O . ASN A 1 74 ? -21.139 10.956 22.195 1.00 87.75 74 ASN A O 1
ATOM 602 N N . TRP A 1 75 ? -20.520 8.907 21.560 1.00 94.06 75 TRP A N 1
ATOM 603 C CA . TRP A 1 75 ? -19.768 9.338 20.377 1.00 94.06 75 TRP A CA 1
ATOM 604 C C . TRP A 1 75 ? -20.697 9.779 19.243 1.00 94.06 75 TRP A C 1
ATOM 606 O O . TRP A 1 75 ? -21.905 9.513 19.260 1.00 94.06 75 TRP A O 1
ATOM 616 N N . LYS A 1 76 ? -20.153 10.507 18.266 1.00 93.88 76 LYS A N 1
ATOM 617 C CA . LYS A 1 76 ? -20.832 10.762 16.988 1.00 93.88 76 LYS A CA 1
ATOM 618 C C . LYS A 1 76 ? -20.322 9.761 15.960 1.00 93.88 76 LYS A C 1
ATOM 620 O O . LYS A 1 76 ? -19.117 9.588 15.827 1.00 93.88 76 LYS A O 1
ATOM 625 N N . ILE A 1 77 ? -21.243 9.140 15.228 1.00 94.88 77 ILE A N 1
ATOM 626 C CA . ILE A 1 77 ? -20.928 8.315 14.060 1.00 94.88 77 ILE A CA 1
ATOM 627 C C . ILE A 1 77 ? -21.332 9.084 12.808 1.00 94.88 77 ILE A C 1
ATOM 629 O O . ILE A 1 77 ? -22.436 9.626 12.733 1.00 94.88 77 ILE A O 1
ATOM 633 N N . GLU A 1 78 ? -20.431 9.137 11.840 1.00 93.75 78 GLU A N 1
ATOM 634 C CA . GLU A 1 78 ? -20.634 9.766 10.545 1.00 93.75 78 GLU A CA 1
ATOM 635 C C . GLU A 1 78 ? -20.435 8.741 9.425 1.00 93.75 78 GLU A C 1
ATOM 637 O O . GLU A 1 78 ? -19.370 8.139 9.294 1.00 93.75 78 GLU A O 1
ATOM 642 N N . TYR A 1 79 ? -21.465 8.554 8.599 1.00 90.62 79 TYR A N 1
ATOM 643 C CA . TYR A 1 79 ? -21.440 7.670 7.430 1.00 90.62 79 TYR A CA 1
ATOM 644 C C . TYR A 1 79 ? -20.826 8.413 6.239 1.00 90.62 79 TYR A C 1
ATOM 646 O O . TYR A 1 79 ? -21.527 8.853 5.329 1.00 90.62 79 TYR A O 1
ATOM 654 N N . LYS A 1 80 ? -19.514 8.647 6.308 1.00 85.75 80 LYS A N 1
ATOM 655 C CA . LYS A 1 80 ? -18.802 9.596 5.440 1.00 85.75 80 LYS A CA 1
ATOM 656 C C . LYS A 1 80 ? -18.756 9.172 3.975 1.00 85.75 80 LYS A C 1
ATOM 658 O O . LYS A 1 80 ? -19.012 9.985 3.090 1.00 85.75 80 LYS A O 1
ATOM 663 N N . HIS A 1 81 ? -18.444 7.905 3.718 1.00 83.88 81 HIS A N 1
ATOM 664 C CA . HIS A 1 81 ? -18.490 7.321 2.384 1.00 83.88 81 HIS A CA 1
ATOM 665 C C . HIS A 1 81 ? -19.155 5.944 2.459 1.00 83.88 81 HIS A C 1
ATOM 667 O O . HIS A 1 81 ? -18.494 4.990 2.877 1.00 83.88 81 HIS A O 1
ATOM 673 N N . PRO A 1 82 ? -20.425 5.819 2.025 1.00 75.69 82 PRO A N 1
ATOM 674 C CA . PRO A 1 82 ? -21.219 4.597 2.184 1.00 75.69 82 PRO A CA 1
ATOM 675 C C . PRO A 1 82 ? -20.543 3.322 1.665 1.00 75.69 82 PRO A C 1
ATOM 677 O O . PRO A 1 82 ? -20.779 2.237 2.187 1.00 75.69 82 PRO A O 1
ATOM 680 N N . ASP A 1 83 ? -19.678 3.453 0.659 1.00 81.75 83 ASP A N 1
ATOM 681 C CA . ASP A 1 83 ? -19.035 2.310 0.014 1.00 81.75 83 ASP A CA 1
ATOM 682 C C . ASP A 1 83 ? -17.778 1.807 0.729 1.00 81.75 83 ASP A C 1
ATOM 684 O O . ASP A 1 83 ? -17.330 0.692 0.431 1.00 81.75 83 ASP A O 1
ATOM 688 N N . TRP A 1 84 ? -17.173 2.606 1.621 1.00 87.19 84 TRP A N 1
ATOM 689 C CA . TRP A 1 84 ? -15.845 2.279 2.147 1.00 87.19 84 TRP A CA 1
ATOM 690 C C . TRP A 1 84 ? -15.471 2.800 3.543 1.00 87.19 84 TRP A C 1
ATOM 692 O O . TRP A 1 84 ? -14.604 2.177 4.164 1.00 87.19 84 TRP A O 1
ATOM 702 N N . LEU A 1 85 ? -16.074 3.888 4.045 1.00 92.75 85 LEU A N 1
ATOM 70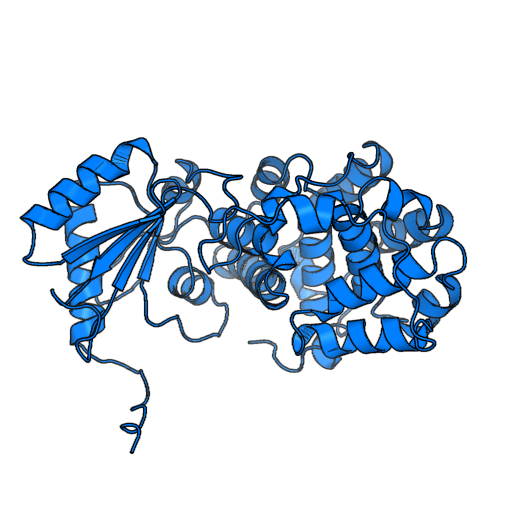3 C CA . LEU A 1 85 ? -15.643 4.558 5.279 1.00 92.75 85 LEU A CA 1
ATOM 704 C C . LEU A 1 85 ? -16.801 5.109 6.116 1.00 92.75 85 LEU A C 1
ATOM 706 O O . LEU A 1 85 ? -17.592 5.937 5.663 1.00 92.75 85 LEU A O 1
ATOM 710 N N . ASN A 1 86 ? -16.768 4.771 7.402 1.00 95.94 86 ASN A N 1
ATOM 711 C CA . ASN A 1 86 ? -17.517 5.446 8.459 1.00 95.94 86 ASN A CA 1
ATOM 712 C C . ASN A 1 86 ? -16.533 6.040 9.473 1.00 95.94 86 ASN A C 1
ATOM 714 O O . ASN A 1 86 ? -15.457 5.489 9.660 1.00 95.94 86 ASN A O 1
ATOM 718 N N . GLN A 1 87 ? -16.881 7.133 10.146 1.00 95.75 87 GLN A N 1
ATOM 719 C CA . GLN A 1 87 ? -16.016 7.763 11.148 1.00 95.75 87 GLN A CA 1
ATOM 720 C C . GLN A 1 87 ? -16.701 7.825 12.511 1.00 95.75 87 GLN A C 1
ATOM 722 O O . GLN A 1 87 ? -17.885 8.149 12.614 1.00 95.75 87 GLN A O 1
ATOM 727 N N . VAL A 1 88 ? -15.942 7.537 13.565 1.00 96.94 88 VAL A N 1
ATOM 728 C CA . VAL A 1 88 ? -16.342 7.706 14.965 1.00 96.94 88 VAL A CA 1
ATOM 729 C C . VAL A 1 88 ? -15.594 8.901 15.527 1.00 96.94 88 VAL A C 1
ATOM 731 O O . VAL A 1 88 ? -14.371 8.947 15.451 1.00 96.94 88 VAL A O 1
ATOM 734 N N . TRP A 1 89 ? -16.311 9.845 16.124 1.00 95.94 89 TRP A N 1
ATOM 735 C CA . TRP A 1 89 ? -15.744 11.075 16.668 1.00 95.94 89 TRP A CA 1
ATOM 736 C C . TRP A 1 89 ? -15.823 11.114 18.195 1.00 95.94 89 TRP A C 1
ATOM 738 O O . TRP A 1 89 ? -16.864 10.788 18.779 1.00 95.94 89 TRP A O 1
ATOM 748 N N . SER A 1 90 ? -14.747 11.587 18.833 1.00 92.75 90 SER A N 1
ATOM 749 C CA . SER A 1 90 ? -14.693 11.800 20.286 1.00 92.75 90 SER A CA 1
ATOM 750 C C . SER A 1 90 ? -15.637 12.915 20.758 1.00 92.75 90 SER A C 1
ATOM 752 O O . SER A 1 90 ? -16.114 12.860 21.891 1.00 92.75 90 SER A O 1
ATOM 754 N N . SER A 1 91 ? -15.946 13.888 19.888 1.00 89.94 91 SER A N 1
ATOM 755 C CA . SER A 1 91 ? -16.936 14.950 20.124 1.00 89.94 91 SER A CA 1
ATOM 756 C C . SER A 1 91 ? -18.195 14.783 19.259 1.00 89.94 91 SER A C 1
ATOM 758 O O . SER A 1 91 ? -18.164 14.229 18.159 1.00 89.94 91 SER A O 1
ATOM 760 N N . LYS A 1 92 ? -19.324 15.326 19.739 1.00 89.12 92 LYS A N 1
ATOM 761 C CA . LYS A 1 92 ? -20.563 15.487 18.961 1.00 89.12 92 LYS A CA 1
ATOM 762 C C . LYS A 1 92 ? -20.415 16.477 17.811 1.00 89.12 92 LYS A C 1
ATOM 764 O O . LYS A 1 92 ? -21.093 16.323 16.796 1.00 89.12 92 LYS A O 1
ATOM 769 N N . ASN A 1 93 ? -19.541 17.464 17.955 1.00 88.00 93 ASN A N 1
ATOM 770 C CA . ASN A 1 93 ? -19.214 18.397 16.895 1.00 88.00 93 ASN A CA 1
ATOM 771 C C . ASN A 1 93 ? -17.744 18.192 16.486 1.00 88.00 93 ASN A C 1
ATOM 773 O O . ASN A 1 93 ? -16.851 18.549 17.248 1.00 88.00 93 ASN A O 1
ATOM 777 N N . PRO A 1 94 ? -17.471 17.625 15.294 1.00 84.12 94 PRO A N 1
ATOM 778 C CA . PRO A 1 94 ? -16.107 17.410 14.801 1.00 84.12 94 PRO A CA 1
ATOM 779 C C . PRO A 1 94 ? -15.263 18.687 14.685 1.00 84.12 94 PRO A C 1
ATOM 781 O O . PRO A 1 94 ? -14.047 18.601 14.562 1.00 84.12 94 PRO A O 1
ATOM 784 N N . SER A 1 95 ? -15.895 19.867 14.698 1.00 85.44 95 SER A N 1
ATOM 785 C CA . SER A 1 95 ? -15.201 21.159 14.714 1.00 85.44 95 SER A CA 1
ATOM 786 C C . SER A 1 95 ? -14.735 21.598 16.107 1.00 85.44 95 SER A C 1
ATOM 788 O O . SER A 1 95 ? -14.041 22.610 16.207 1.00 85.44 95 SER A O 1
ATOM 790 N N . ASP A 1 96 ? -15.106 20.881 17.170 1.00 85.81 96 ASP A N 1
ATOM 791 C CA . ASP A 1 96 ? -14.596 21.151 18.513 1.00 85.81 96 ASP A CA 1
ATOM 792 C C . ASP A 1 96 ? -13.098 20.826 18.582 1.00 85.81 96 ASP A C 1
ATOM 794 O O . ASP A 1 96 ? -12.613 19.919 17.906 1.00 85.81 96 ASP A O 1
ATOM 798 N N . TYR A 1 97 ? -12.349 21.554 19.412 1.00 80.69 97 TYR A N 1
ATOM 799 C CA . TYR A 1 97 ? -10.920 21.309 19.588 1.00 80.69 97 TYR A CA 1
ATOM 800 C C . TYR A 1 97 ? -10.576 21.015 21.060 1.00 80.69 97 TYR A C 1
ATOM 802 O O . TYR A 1 97 ? -10.838 21.874 21.906 1.00 80.69 97 TYR A O 1
ATOM 810 N N . PRO A 1 98 ? -9.955 19.857 21.369 1.00 81.44 98 PRO A N 1
ATOM 811 C CA . PRO A 1 98 ? -9.584 18.798 20.428 1.00 81.44 98 PRO A CA 1
ATOM 812 C C . PRO A 1 98 ? -10.766 17.868 20.078 1.00 81.44 98 PRO A C 1
ATOM 814 O O . PRO A 1 98 ? -11.509 17.430 20.953 1.00 81.44 98 PRO A O 1
ATOM 817 N N . ALA A 1 99 ? -10.890 17.498 18.801 1.00 87.25 99 ALA A N 1
ATOM 818 C CA . ALA A 1 99 ? -11.717 16.382 18.342 1.00 87.25 99 ALA A CA 1
ATOM 819 C C . ALA A 1 99 ? -10.822 15.330 17.679 1.00 87.25 99 ALA A C 1
ATOM 821 O O . ALA A 1 99 ? -9.943 15.656 16.880 1.00 87.25 99 ALA A O 1
ATOM 822 N N . TYR A 1 100 ? -11.050 14.066 18.026 1.00 92.06 100 TYR A N 1
ATOM 823 C CA . TYR A 1 100 ? -10.315 12.915 17.511 1.00 92.06 100 TYR A CA 1
ATOM 824 C C . TYR A 1 100 ? -11.262 12.014 16.724 1.00 92.06 100 TYR A C 1
ATOM 826 O O . TYR A 1 100 ? -12.447 11.923 17.062 1.00 92.06 100 TYR A O 1
ATOM 834 N N . SER A 1 101 ? -10.737 11.322 15.715 1.00 94.50 101 SER A N 1
ATOM 835 C CA . SER A 1 101 ? -11.512 10.402 14.884 1.00 94.50 101 SER A CA 1
ATOM 836 C C . SER A 1 101 ? -10.904 9.004 14.833 1.00 94.50 101 SER A C 1
ATOM 838 O O . SER A 1 101 ? -9.686 8.828 14.900 1.00 94.50 101 SER A O 1
ATOM 840 N N . VAL A 1 102 ? -11.780 8.009 14.708 1.00 97.38 102 VAL A N 1
ATOM 841 C CA . VAL A 1 102 ? -11.434 6.645 14.300 1.00 97.38 102 VAL A CA 1
ATOM 842 C C . VAL A 1 102 ? -12.178 6.322 13.011 1.00 97.38 102 VAL A C 1
ATOM 844 O O . VAL A 1 102 ? -13.407 6.421 12.958 1.00 97.38 102 VAL A O 1
ATOM 847 N N . ASP A 1 103 ? -11.434 5.911 11.996 1.00 97.44 103 ASP A N 1
ATOM 848 C CA . ASP A 1 103 ? -11.925 5.549 10.677 1.00 97.44 103 ASP A CA 1
ATOM 849 C C . ASP A 1 103 ? -12.237 4.050 10.649 1.00 97.44 103 ASP A C 1
ATOM 851 O O . ASP A 1 103 ? -11.373 3.210 10.882 1.00 97.44 103 ASP A O 1
ATOM 855 N N . ILE A 1 104 ? -13.494 3.703 10.384 1.00 97.88 104 ILE A N 1
ATOM 856 C CA . ILE A 1 104 ? -13.977 2.330 10.231 1.00 97.88 104 ILE A CA 1
ATOM 857 C C . ILE A 1 104 ? -14.044 2.023 8.737 1.00 97.88 104 ILE A C 1
ATOM 859 O O . ILE A 1 104 ? -14.997 2.398 8.045 1.00 97.88 104 ILE A O 1
ATOM 863 N N . ILE A 1 105 ? -13.002 1.357 8.250 1.00 96.94 105 ILE A N 1
ATOM 864 C CA . ILE A 1 105 ? -12.739 1.106 6.835 1.00 96.94 105 ILE A CA 1
ATOM 865 C C . ILE A 1 105 ? -13.117 -0.335 6.506 1.00 96.94 105 ILE A C 1
ATOM 867 O O . ILE A 1 105 ? -12.574 -1.274 7.081 1.00 96.94 105 ILE A O 1
ATOM 871 N N . HIS A 1 106 ? -14.026 -0.523 5.553 1.00 95.88 106 HIS A N 1
ATOM 872 C CA . HIS A 1 106 ? -14.458 -1.858 5.105 1.00 95.88 106 HIS A CA 1
ATOM 873 C C . HIS A 1 106 ? -14.199 -2.129 3.624 1.00 95.88 106 HIS A C 1
ATOM 875 O O . HIS A 1 106 ? -14.294 -3.261 3.146 1.00 95.88 106 HIS A O 1
ATOM 881 N N . ARG A 1 107 ? -13.802 -1.094 2.891 1.00 94.00 107 ARG A N 1
ATOM 882 C CA . ARG A 1 107 ? -13.304 -1.190 1.525 1.00 94.00 107 ARG A CA 1
ATOM 883 C C . ARG A 1 107 ? -12.167 -0.195 1.363 1.00 94.00 107 ARG A C 1
ATOM 885 O O . ARG A 1 107 ? -12.110 0.823 2.041 1.00 94.00 107 ARG A O 1
ATOM 892 N N . HIS A 1 108 ? -11.239 -0.486 0.471 1.00 88.69 108 HIS A N 1
ATOM 893 C CA . HIS A 1 108 ? -10.214 0.474 0.106 1.00 88.69 108 HIS A CA 1
ATOM 894 C C . HIS A 1 108 ? -10.825 1.666 -0.645 1.00 88.69 108 HIS A C 1
ATOM 896 O O . HIS A 1 108 ? -11.756 1.495 -1.432 1.00 88.69 108 HIS A O 1
ATOM 902 N N . SER A 1 109 ? -10.255 2.860 -0.484 1.00 81.38 109 SER A N 1
ATOM 903 C CA . SER A 1 109 ? -10.756 4.112 -1.083 1.00 81.38 109 SER A CA 1
ATOM 904 C C . SER A 1 109 ? -10.653 4.180 -2.617 1.00 81.38 109 SER A C 1
ATOM 906 O O . SER A 1 109 ? -11.059 5.161 -3.235 1.00 81.38 109 SER A O 1
ATOM 908 N N . THR A 1 110 ? -10.090 3.160 -3.268 1.00 77.06 110 THR A N 1
ATOM 909 C CA . THR A 1 110 ? -10.160 2.979 -4.733 1.00 77.06 110 THR A CA 1
ATOM 910 C C . THR A 1 110 ? -11.402 2.205 -5.171 1.00 77.06 110 THR A C 1
ATOM 912 O O . THR A 1 110 ? -11.670 2.103 -6.365 1.00 77.06 110 THR A O 1
ATOM 915 N N . GLY A 1 111 ? -12.134 1.607 -4.231 1.00 80.44 111 GLY A N 1
ATOM 916 C CA . GLY A 1 111 ? -13.240 0.693 -4.495 1.00 80.44 111 GLY A CA 1
ATOM 917 C C . GLY A 1 111 ? -12.815 -0.709 -4.955 1.00 80.44 111 GLY A C 1
ATOM 918 O O . GLY A 1 111 ? -13.666 -1.585 -5.075 1.00 80.44 111 GLY A O 1
ATOM 919 N N . LEU A 1 112 ? -11.519 -0.945 -5.203 1.00 79.00 112 LEU A N 1
ATOM 920 C CA . LEU A 1 112 ? -11.032 -2.157 -5.877 1.00 79.00 112 LEU A CA 1
ATOM 921 C C . LEU A 1 112 ? -10.976 -3.400 -4.998 1.00 79.00 112 LEU A C 1
ATOM 923 O O . LEU A 1 112 ? -11.079 -4.511 -5.515 1.00 79.00 112 LEU A O 1
ATOM 927 N N . ILE A 1 113 ? -10.761 -3.212 -3.700 1.00 87.50 113 ILE A N 1
ATOM 928 C CA . ILE A 1 113 ? -10.588 -4.304 -2.749 1.00 87.50 113 ILE A CA 1
ATOM 929 C C . ILE A 1 113 ? -11.413 -4.018 -1.501 1.00 87.50 113 ILE A C 1
ATOM 931 O O . ILE A 1 113 ? -11.424 -2.900 -0.984 1.00 87.50 113 ILE A O 1
ATOM 935 N N . GLU A 1 114 ? -12.127 -5.033 -1.038 1.00 93.94 114 GLU A N 1
ATOM 936 C CA . GLU A 1 114 ? -12.768 -5.043 0.274 1.00 93.94 114 GLU A CA 1
ATOM 937 C C . GLU A 1 114 ? -11.771 -5.517 1.326 1.00 93.94 114 GLU A C 1
ATOM 939 O O . GLU A 1 114 ? -10.801 -6.212 1.004 1.00 93.94 114 GLU A O 1
ATOM 944 N N . VAL A 1 115 ? -12.013 -5.163 2.587 1.00 96.38 115 VAL A N 1
ATOM 945 C CA . VAL A 1 115 ? -11.267 -5.766 3.693 1.00 96.38 115 VAL A CA 1
ATOM 946 C C . VAL A 1 115 ? -11.606 -7.253 3.740 1.00 96.38 115 VAL A C 1
ATOM 948 O O . VAL A 1 115 ? -12.768 -7.635 3.875 1.00 96.38 115 VAL A O 1
ATOM 951 N N . LYS A 1 116 ? -10.581 -8.098 3.611 1.00 95.81 116 LYS A N 1
ATOM 952 C CA . LYS A 1 116 ? -10.723 -9.557 3.579 1.00 95.81 116 LYS A CA 1
ATOM 953 C C . LYS A 1 116 ? -10.388 -10.172 4.940 1.00 95.81 116 LYS A C 1
ATOM 955 O O . LYS A 1 116 ? -9.530 -9.638 5.643 1.00 95.81 116 LYS A O 1
ATOM 960 N N . PRO A 1 117 ? -10.921 -11.365 5.267 1.00 96.88 117 PRO A N 1
ATOM 961 C CA . PRO A 1 117 ? -10.622 -12.032 6.535 1.00 96.88 117 PRO A CA 1
ATOM 962 C C . PRO A 1 117 ? -9.122 -12.225 6.803 1.00 96.88 117 PRO A C 1
ATOM 964 O O . PRO A 1 117 ? -8.680 -12.218 7.951 1.00 96.88 117 PRO A O 1
ATOM 967 N N . TRP A 1 118 ? -8.307 -12.402 5.756 1.00 96.56 118 TRP A N 1
ATOM 968 C CA . TRP A 1 118 ? -6.864 -12.581 5.919 1.00 96.56 118 TRP A CA 1
ATOM 969 C C . TRP A 1 118 ? -6.154 -11.325 6.441 1.00 96.56 118 TRP A C 1
ATOM 971 O O . TRP A 1 118 ? -5.127 -11.472 7.098 1.00 96.56 118 TRP A O 1
ATOM 981 N N . TRP A 1 119 ? -6.717 -10.125 6.234 1.00 97.38 119 TRP A N 1
ATOM 982 C CA . TRP A 1 119 ? -6.182 -8.868 6.774 1.00 97.38 119 TRP A CA 1
ATOM 983 C C . TRP A 1 119 ? -6.137 -8.927 8.299 1.00 97.38 119 TRP A C 1
ATOM 985 O O . TRP A 1 119 ? -5.199 -8.442 8.916 1.00 97.38 119 TRP A O 1
ATOM 995 N N . ILE A 1 120 ? -7.143 -9.565 8.896 1.00 97.12 120 ILE A N 1
ATOM 996 C CA . ILE A 1 120 ? -7.302 -9.697 10.341 1.00 97.12 120 ILE A CA 1
ATOM 997 C C . ILE A 1 120 ? -6.550 -10.936 10.839 1.00 97.12 120 ILE A C 1
ATOM 999 O O . ILE A 1 120 ? -5.763 -10.843 11.775 1.00 97.12 120 ILE A O 1
ATOM 1003 N N . LYS A 1 121 ? -6.744 -12.094 10.189 1.00 96.31 121 LYS A N 1
ATOM 1004 C CA . LYS A 1 121 ? -6.192 -13.393 10.632 1.00 96.31 121 LYS A CA 1
ATOM 1005 C C . LYS A 1 121 ? -4.667 -13.476 10.590 1.00 96.31 121 LYS A C 1
ATOM 1007 O O . LYS A 1 121 ? -4.088 -14.208 11.383 1.00 96.31 121 LYS A O 1
ATOM 1012 N N . ARG A 1 122 ? -4.027 -12.779 9.648 1.00 95.44 122 ARG A N 1
ATOM 1013 C CA . ARG A 1 122 ? -2.558 -12.673 9.553 1.00 95.44 122 ARG A CA 1
ATOM 1014 C C . ARG A 1 122 ? -2.015 -11.438 10.276 1.00 95.44 122 ARG A C 1
ATOM 1016 O O . ARG A 1 122 ? -0.833 -11.126 10.147 1.00 95.44 122 ARG A O 1
ATOM 1023 N N . GLY A 1 123 ? -2.882 -10.720 10.986 1.00 94.62 123 GLY A N 1
ATOM 1024 C CA . GLY A 1 123 ? -2.497 -9.571 11.780 1.00 94.62 123 GLY A CA 1
ATOM 1025 C C . GLY A 1 123 ? -1.534 -9.932 12.905 1.00 94.62 123 GLY A C 1
ATOM 1026 O O . GLY A 1 123 ? -1.305 -11.098 13.235 1.00 94.62 123 GLY A O 1
ATOM 1027 N N . THR A 1 124 ? -0.906 -8.908 13.464 1.00 94.00 124 THR A N 1
ATOM 1028 C CA . THR A 1 124 ? 0.042 -9.035 14.568 1.00 94.00 124 THR A CA 1
ATOM 1029 C C . THR A 1 124 ? -0.438 -8.174 15.721 1.00 94.00 124 THR A C 1
ATOM 1031 O O . THR A 1 124 ? -0.662 -6.979 15.549 1.00 94.00 124 THR A O 1
ATOM 1034 N N . HIS A 1 125 ? -0.573 -8.759 16.908 1.00 94.31 125 HIS A N 1
ATOM 1035 C CA . HIS A 1 125 ? -0.887 -7.978 18.099 1.00 94.31 125 HIS A CA 1
ATOM 1036 C C . HIS A 1 125 ? 0.314 -7.142 18.546 1.00 94.31 125 HIS A C 1
ATOM 1038 O O . HIS A 1 125 ? 1.452 -7.619 18.536 1.00 94.31 125 HIS A O 1
ATOM 1044 N N . GLY A 1 126 ? 0.053 -5.905 18.957 1.00 92.00 126 GLY A N 1
ATOM 1045 C CA . GLY A 1 126 ? 1.084 -4.985 19.412 1.00 92.00 126 GLY A CA 1
ATOM 1046 C C . GLY A 1 126 ? 0.544 -3.908 20.337 1.00 92.00 126 GLY A C 1
ATOM 1047 O O . GLY A 1 126 ? -0.657 -3.662 20.386 1.00 92.00 126 GLY A O 1
ATOM 1048 N N . GLN A 1 127 ? 1.438 -3.239 21.061 1.00 91.81 127 GLN A N 1
ATOM 1049 C CA . GLN A 1 127 ? 1.045 -2.223 22.030 1.00 91.81 127 GLN A CA 1
ATOM 1050 C C . GLN A 1 127 ? 0.567 -0.934 21.345 1.00 91.81 127 GLN A C 1
ATOM 1052 O O . GLN A 1 127 ? 1.281 -0.342 20.537 1.00 91.81 127 GLN A O 1
ATOM 1057 N N . LEU A 1 128 ? -0.614 -0.457 21.736 1.00 90.88 128 LEU A N 1
ATOM 1058 C CA . LEU A 1 128 ? -1.132 0.867 21.396 1.00 90.88 128 LEU A CA 1
ATOM 1059 C C . LEU A 1 128 ? -2.098 1.320 22.488 1.00 90.88 128 LEU A C 1
ATOM 1061 O O . LEU A 1 128 ? -2.972 0.556 22.883 1.00 90.88 128 LEU A O 1
ATOM 1065 N N . ALA A 1 129 ? -1.980 2.567 22.948 1.00 86.25 129 ALA A N 1
ATOM 1066 C CA . ALA A 1 129 ? -2.932 3.158 23.895 1.00 86.25 129 ALA A CA 1
ATOM 1067 C C . ALA A 1 129 ? -3.173 2.305 25.163 1.00 86.25 129 ALA A C 1
ATOM 1069 O O . ALA A 1 129 ? -4.316 2.094 25.557 1.00 86.25 129 ALA A O 1
ATOM 1070 N N . GLU A 1 130 ? -2.107 1.750 25.757 1.00 86.19 130 GLU A N 1
ATOM 1071 C CA . GLU A 1 130 ? -2.181 0.823 26.911 1.00 86.19 130 GLU A CA 1
ATOM 1072 C C . GLU A 1 130 ? -2.973 -0.476 26.650 1.00 86.19 130 GLU A C 1
ATOM 1074 O O . GLU A 1 130 ? -3.239 -1.248 27.567 1.00 86.19 130 GLU A O 1
ATOM 1079 N N . SER A 1 131 ? -3.327 -0.742 25.395 1.00 88.38 131 SER A N 1
ATOM 1080 C CA . SER A 1 131 ? -3.976 -1.965 24.929 1.00 88.38 131 SER A CA 1
ATOM 1081 C C . SER A 1 131 ? -3.041 -2.760 24.014 1.00 88.38 131 SER A C 1
ATOM 1083 O O . SER A 1 131 ? -1.955 -2.293 23.659 1.00 88.38 131 SER A O 1
ATOM 1085 N N . ASN A 1 132 ? -3.451 -3.979 23.654 1.00 94.81 132 ASN A N 1
ATOM 1086 C CA . ASN A 1 132 ? -2.707 -4.863 22.753 1.00 94.81 132 ASN A CA 1
ATOM 1087 C C . ASN A 1 132 ? -3.543 -5.229 21.508 1.00 94.81 132 ASN A C 1
ATOM 1089 O O . ASN A 1 132 ? -3.858 -6.410 21.315 1.00 94.81 132 ASN A O 1
ATOM 1093 N N . PRO A 1 133 ? -3.991 -4.237 20.711 1.00 96.88 133 PRO A N 1
ATOM 1094 C CA . PRO A 1 133 ? -4.862 -4.482 19.571 1.00 96.88 133 PRO A CA 1
ATOM 1095 C C . PRO A 1 133 ? -4.172 -5.292 18.478 1.00 96.88 133 PRO A C 1
ATOM 1097 O O . PRO A 1 133 ? -2.945 -5.401 18.425 1.00 96.88 133 PRO A O 1
ATOM 1100 N N . ASN A 1 134 ? -4.984 -5.827 17.572 1.00 97.44 134 ASN A N 1
ATOM 1101 C CA . ASN A 1 134 ? -4.498 -6.455 16.353 1.00 97.44 134 ASN A CA 1
ATOM 1102 C C . ASN A 1 134 ? -4.157 -5.389 15.299 1.00 97.44 134 ASN A C 1
ATOM 1104 O O . ASN A 1 134 ? -5.020 -4.606 14.898 1.00 97.44 134 ASN A O 1
ATOM 1108 N N . PHE A 1 135 ? -2.921 -5.373 14.807 1.00 96.62 135 PHE A N 1
ATOM 1109 C CA . PHE A 1 135 ? -2.546 -4.649 13.592 1.00 96.62 135 PHE A CA 1
ATOM 1110 C C . PHE A 1 135 ? -2.795 -5.546 12.388 1.00 96.62 135 PHE A C 1
ATOM 1112 O O . PHE A 1 135 ? -2.478 -6.732 12.434 1.00 96.62 135 PHE A O 1
ATOM 1119 N N . ALA A 1 136 ? -3.382 -5.007 11.318 1.00 97.31 136 ALA A N 1
ATOM 1120 C CA . ALA A 1 136 ? -3.685 -5.809 10.139 1.00 97.31 136 ALA A CA 1
ATOM 1121 C C . ALA A 1 136 ? -2.411 -6.392 9.514 1.00 97.31 136 ALA A C 1
ATOM 1123 O O . ALA A 1 136 ? -1.320 -5.852 9.677 1.00 97.31 136 ALA A O 1
ATOM 1124 N N . ALA A 1 137 ? -2.576 -7.466 8.748 1.00 96.75 137 ALA A N 1
ATOM 1125 C CA . ALA A 1 137 ? -1.510 -8.124 8.012 1.00 96.75 137 ALA A CA 1
ATOM 1126 C C . ALA A 1 137 ? -0.646 -7.101 7.245 1.00 96.75 137 ALA A C 1
ATOM 1128 O O . ALA A 1 137 ? -1.193 -6.207 6.584 1.00 96.75 137 ALA A O 1
ATOM 1129 N N . PRO A 1 138 ? 0.691 -7.210 7.279 1.00 95.69 138 PRO A N 1
ATOM 1130 C CA . PRO A 1 138 ? 1.549 -6.215 6.651 1.00 95.69 138 PRO A CA 1
ATOM 1131 C C . PRO A 1 138 ? 1.353 -6.161 5.128 1.00 95.69 138 PRO A C 1
ATOM 1133 O O . PRO A 1 138 ? 1.507 -5.099 4.527 1.00 95.69 138 PRO A O 1
ATOM 1136 N N . GLU A 1 139 ? 0.936 -7.263 4.496 1.00 96.44 139 GLU A N 1
ATOM 1137 C CA . GLU A 1 139 ? 0.561 -7.296 3.081 1.00 96.44 139 GLU A CA 1
ATOM 1138 C C . GLU A 1 139 ? -0.692 -6.468 2.804 1.00 96.44 139 GLU A C 1
ATOM 1140 O O . GLU A 1 139 ? -0.759 -5.829 1.763 1.00 96.44 139 GLU A O 1
ATOM 1145 N N . ALA A 1 140 ? -1.661 -6.420 3.724 1.00 95.81 140 ALA A N 1
ATOM 1146 C CA . ALA A 1 140 ? -2.855 -5.587 3.578 1.00 95.81 140 ALA A CA 1
ATOM 1147 C C . ALA A 1 140 ? -2.499 -4.097 3.631 1.00 95.81 140 ALA A C 1
ATOM 1149 O O . ALA A 1 140 ? -2.966 -3.305 2.810 1.00 95.81 140 ALA A O 1
ATOM 1150 N N . ILE A 1 141 ? -1.613 -3.720 4.558 1.00 94.62 141 ILE A N 1
ATOM 1151 C CA . ILE A 1 141 ? -1.115 -2.346 4.665 1.00 94.62 141 ILE A CA 1
ATOM 1152 C C . ILE A 1 141 ? -0.319 -1.983 3.407 1.00 94.62 141 ILE A C 1
ATOM 1154 O O . ILE A 1 141 ? -0.610 -0.962 2.782 1.00 94.62 141 ILE A O 1
ATOM 1158 N N . ALA A 1 142 ? 0.622 -2.830 2.978 1.00 94.50 142 ALA A N 1
ATOM 1159 C CA . ALA A 1 142 ? 1.385 -2.605 1.753 1.00 94.50 142 ALA A CA 1
ATOM 1160 C C . ALA A 1 142 ? 0.475 -2.532 0.515 1.00 94.50 142 ALA A C 1
ATOM 1162 O O . ALA A 1 142 ? 0.625 -1.618 -0.290 1.00 94.50 142 ALA A O 1
ATOM 1163 N N . LEU A 1 143 ? -0.511 -3.424 0.386 1.00 94.19 143 LEU A N 1
ATOM 1164 C CA . LEU A 1 143 ? -1.486 -3.434 -0.708 1.00 94.19 143 LEU A CA 1
ATOM 1165 C C . LEU A 1 143 ? -2.274 -2.122 -0.780 1.00 94.19 143 LEU A C 1
ATOM 1167 O O . LEU A 1 143 ? -2.349 -1.519 -1.851 1.00 94.19 143 LEU A O 1
ATOM 1171 N N . SER A 1 144 ? -2.806 -1.649 0.354 1.00 90.56 144 SER A N 1
ATOM 1172 C CA . SER A 1 144 ? -3.539 -0.375 0.417 1.00 90.56 144 SER A CA 1
ATOM 1173 C C . SER A 1 144 ? -2.690 0.797 -0.086 1.00 90.56 144 SER A C 1
ATOM 1175 O O . SER A 1 144 ? -3.141 1.648 -0.844 1.00 90.56 144 SER A O 1
ATOM 1177 N N . LYS A 1 145 ? -1.401 0.789 0.244 1.00 90.00 145 LYS A N 1
ATOM 1178 C CA . LYS A 1 145 ? -0.458 1.835 -0.137 1.00 90.00 145 LYS A CA 1
ATOM 1179 C C . LYS A 1 145 ? -0.039 1.770 -1.598 1.00 90.00 145 LYS A C 1
ATOM 1181 O O . LYS A 1 145 ? -0.047 2.779 -2.297 1.00 90.00 145 LYS A O 1
ATOM 1186 N N . VAL A 1 146 ? 0.263 0.575 -2.091 1.00 90.12 146 VAL A N 1
ATOM 1187 C CA . VAL A 1 146 ? 0.624 0.346 -3.494 1.00 90.12 146 VAL A CA 1
ATOM 1188 C C . VAL A 1 146 ? -0.489 0.828 -4.430 1.00 90.12 146 VAL A C 1
ATOM 1190 O O . VAL A 1 146 ? -0.208 1.490 -5.428 1.00 90.12 146 VAL A O 1
ATOM 1193 N N . LEU A 1 147 ? -1.754 0.574 -4.081 1.00 86.88 147 LEU A N 1
ATOM 1194 C CA . LEU A 1 147 ? -2.914 1.017 -4.862 1.00 86.88 147 LEU A CA 1
ATOM 1195 C C . LEU A 1 147 ? -3.171 2.532 -4.799 1.00 86.88 147 LEU A C 1
ATOM 1197 O O . LEU A 1 147 ? -3.938 3.045 -5.610 1.00 86.88 147 LEU A O 1
ATOM 1201 N N . LEU A 1 148 ? -2.546 3.253 -3.867 1.00 83.38 148 LEU A N 1
ATOM 1202 C CA . LEU A 1 148 ? -2.614 4.714 -3.763 1.00 83.38 148 LEU A CA 1
ATOM 1203 C C . LEU A 1 148 ? -1.404 5.421 -4.367 1.00 83.38 148 LEU A C 1
ATOM 1205 O O . LEU A 1 148 ? -1.405 6.650 -4.430 1.00 83.38 148 LEU A O 1
ATOM 1209 N N . TRP A 1 149 ? -0.406 4.684 -4.869 1.00 80.56 149 TRP A N 1
ATOM 1210 C CA . TRP A 1 149 ? 0.808 5.282 -5.430 1.00 80.56 149 TRP A CA 1
ATOM 1211 C C . TRP A 1 149 ? 0.495 6.333 -6.502 1.00 80.56 149 TRP A C 1
ATOM 1213 O O . TRP A 1 149 ? 1.157 7.367 -6.590 1.00 80.56 149 TRP A O 1
ATOM 1223 N N . SER A 1 150 ? -0.582 6.125 -7.258 1.00 66.06 150 SER A N 1
ATOM 1224 C CA . SER A 1 150 ? -0.991 7.074 -8.280 1.00 66.06 150 SER A CA 1
ATOM 1225 C C . SER A 1 150 ? -1.692 8.338 -7.798 1.00 66.06 150 SER A C 1
ATOM 1227 O O . SER A 1 150 ? -1.874 9.275 -8.573 1.00 66.06 150 SER A O 1
ATOM 1229 N N . ARG A 1 151 ? -2.041 8.392 -6.514 1.00 68.75 151 ARG A N 1
ATOM 1230 C CA . ARG A 1 151 ? -2.537 9.588 -5.834 1.00 68.75 151 ARG A CA 1
ATOM 1231 C C . ARG A 1 151 ? -1.421 10.295 -5.078 1.00 68.75 151 ARG A C 1
ATOM 1233 O O . ARG A 1 151 ? -1.412 11.522 -5.040 1.00 68.75 151 ARG A O 1
ATOM 1240 N N . ARG A 1 152 ? -0.496 9.549 -4.459 1.00 69.44 152 ARG A N 1
ATOM 1241 C CA . ARG A 1 152 ? 0.616 10.122 -3.685 1.00 69.44 152 ARG A CA 1
ATOM 1242 C C . ARG A 1 152 ? 1.881 9.276 -3.831 1.00 69.44 152 ARG A C 1
ATOM 1244 O O . ARG A 1 152 ? 1.915 8.102 -3.469 1.00 69.44 152 ARG A O 1
ATOM 1251 N N . SER A 1 153 ? 2.970 9.901 -4.286 1.00 64.50 153 SER A N 1
ATOM 1252 C CA . SER A 1 153 ? 4.262 9.221 -4.485 1.00 64.50 153 SER A CA 1
ATOM 1253 C C . SER A 1 153 ? 4.835 8.570 -3.226 1.00 64.50 153 SER A C 1
ATOM 1255 O O . SER A 1 153 ? 5.577 7.600 -3.329 1.00 64.50 153 SER A O 1
ATOM 1257 N N . HIS A 1 154 ? 4.515 9.087 -2.037 1.00 74.88 154 HIS A N 1
ATOM 1258 C CA . HIS A 1 154 ? 5.057 8.557 -0.786 1.00 74.88 154 HIS A CA 1
ATOM 1259 C C . HIS A 1 154 ? 4.428 7.230 -0.378 1.00 74.88 154 HIS A C 1
ATOM 1261 O O . HIS A 1 154 ? 5.062 6.490 0.369 1.00 74.88 154 HIS A O 1
ATOM 1267 N N . ASP A 1 155 ? 3.236 6.900 -0.881 1.00 83.19 155 ASP A N 1
ATOM 1268 C CA . ASP A 1 155 ? 2.557 5.671 -0.478 1.00 83.19 155 ASP A CA 1
ATOM 1269 C C . ASP A 1 155 ? 3.349 4.427 -0.909 1.00 83.19 155 ASP A C 1
ATOM 1271 O O . ASP A 1 155 ? 3.483 3.491 -0.126 1.00 83.19 155 ASP A O 1
ATOM 1275 N N . ILE A 1 156 ? 3.991 4.420 -2.085 1.00 85.31 156 ILE A N 1
ATOM 1276 C CA . ILE A 1 156 ? 4.841 3.275 -2.456 1.00 85.31 156 ILE A CA 1
ATOM 1277 C C . ILE A 1 156 ? 6.079 3.167 -1.558 1.00 85.31 156 ILE A C 1
ATOM 1279 O O . ILE A 1 156 ? 6.527 2.062 -1.274 1.00 85.31 156 ILE A O 1
ATOM 1283 N N . VAL A 1 157 ? 6.621 4.287 -1.067 1.00 84.25 157 VAL A N 1
ATOM 1284 C CA . VAL A 1 157 ? 7.758 4.271 -0.136 1.00 84.25 157 VAL A CA 1
ATOM 1285 C C . VAL A 1 157 ? 7.317 3.715 1.219 1.00 84.25 157 VAL A C 1
ATOM 1287 O O . VAL A 1 157 ? 8.030 2.901 1.802 1.00 84.25 157 VAL A O 1
ATOM 1290 N N . ASP A 1 158 ? 6.124 4.080 1.698 1.00 86.38 158 ASP A N 1
ATOM 1291 C CA . ASP A 1 158 ? 5.528 3.476 2.896 1.00 86.38 158 ASP A CA 1
ATOM 1292 C C . ASP A 1 158 ? 5.326 1.964 2.706 1.00 86.38 158 ASP A C 1
ATOM 1294 O O . ASP A 1 158 ? 5.672 1.177 3.587 1.00 86.38 158 ASP A O 1
ATOM 1298 N N . ALA A 1 159 ? 4.842 1.536 1.535 1.00 91.44 159 ALA A N 1
ATOM 1299 C CA . ALA A 1 159 ? 4.689 0.120 1.216 1.00 91.44 159 ALA A CA 1
ATOM 1300 C C . ALA A 1 159 ? 6.030 -0.630 1.207 1.00 91.44 159 ALA A C 1
ATOM 1302 O O . ALA A 1 159 ? 6.104 -1.737 1.740 1.00 91.44 159 ALA A O 1
ATOM 1303 N N . VAL A 1 160 ? 7.095 -0.037 0.645 1.00 90.75 160 VAL A N 1
ATOM 1304 C CA . VAL A 1 160 ? 8.445 -0.631 0.658 1.00 90.75 160 VAL A CA 1
ATOM 1305 C C . VAL A 1 160 ? 8.924 -0.817 2.094 1.00 90.75 160 VAL A C 1
ATOM 1307 O O . VAL A 1 160 ? 9.435 -1.882 2.438 1.00 90.75 160 VAL A O 1
ATOM 1310 N N . GLN A 1 161 ? 8.736 0.192 2.944 1.00 88.12 161 GLN A N 1
ATOM 1311 C CA . GLN A 1 161 ? 9.140 0.121 4.345 1.00 88.12 161 GLN A CA 1
ATOM 1312 C C . GLN A 1 161 ? 8.373 -0.962 5.101 1.00 88.12 161 GLN A C 1
ATOM 1314 O O . GLN A 1 161 ? 9.000 -1.775 5.779 1.00 88.12 161 GLN A O 1
ATOM 1319 N N . VAL A 1 162 ? 7.046 -1.021 4.946 1.00 92.19 162 VAL A N 1
ATOM 1320 C CA . VAL A 1 162 ? 6.215 -2.069 5.554 1.00 92.19 162 VAL A CA 1
ATOM 1321 C C . VAL A 1 162 ? 6.665 -3.446 5.076 1.00 92.19 162 VAL A C 1
ATOM 1323 O O . VAL A 1 162 ? 6.922 -4.308 5.913 1.00 92.19 162 VAL A O 1
ATOM 1326 N N . ALA A 1 163 ? 6.838 -3.652 3.768 1.00 92.75 163 ALA A N 1
ATOM 1327 C CA . ALA A 1 163 ? 7.274 -4.932 3.213 1.00 92.75 163 ALA A CA 1
ATOM 1328 C C . ALA A 1 163 ? 8.640 -5.362 3.766 1.00 92.75 163 ALA A C 1
ATOM 1330 O O . ALA A 1 163 ? 8.789 -6.448 4.331 1.00 92.75 163 ALA A O 1
ATOM 1331 N N . TYR A 1 164 ? 9.631 -4.476 3.668 1.00 90.88 164 TYR A N 1
ATOM 1332 C CA . TYR A 1 164 ? 10.992 -4.740 4.112 1.00 90.88 164 TYR A CA 1
ATOM 1333 C C . TYR A 1 164 ? 11.079 -5.007 5.617 1.00 90.88 164 TYR A C 1
ATOM 1335 O O . TYR A 1 164 ? 11.662 -6.007 6.043 1.00 90.88 164 TYR A O 1
ATOM 1343 N N . ARG A 1 165 ? 10.506 -4.126 6.442 1.00 88.62 165 ARG A N 1
ATOM 1344 C CA . ARG A 1 165 ? 10.615 -4.221 7.902 1.00 88.62 165 ARG A CA 1
ATOM 1345 C C . ARG A 1 165 ? 9.778 -5.361 8.459 1.00 88.62 165 ARG A C 1
ATOM 1347 O O . ARG A 1 165 ? 10.252 -6.050 9.356 1.00 88.62 165 ARG A O 1
ATOM 1354 N N . SER A 1 166 ? 8.609 -5.641 7.885 1.00 89.12 166 SER A N 1
ATOM 1355 C CA . SER A 1 166 ? 7.804 -6.808 8.271 1.00 89.12 166 SER A CA 1
ATOM 1356 C C . SER A 1 166 ? 8.520 -8.114 7.948 1.00 89.12 166 SER A C 1
ATOM 1358 O O . SER A 1 166 ? 8.605 -9.004 8.792 1.00 89.12 166 SER A O 1
ATOM 1360 N N . ALA A 1 167 ? 9.132 -8.213 6.766 1.00 87.19 167 ALA A N 1
ATOM 1361 C CA . ALA A 1 167 ? 9.956 -9.364 6.415 1.00 87.19 167 ALA A CA 1
ATOM 1362 C C . ALA A 1 167 ? 11.180 -9.510 7.340 1.00 87.19 167 ALA A C 1
ATOM 1364 O O . ALA A 1 167 ? 11.505 -10.618 7.764 1.00 87.19 167 ALA A O 1
ATOM 1365 N N . LYS A 1 168 ? 11.848 -8.402 7.688 1.00 85.25 168 LYS A N 1
ATOM 1366 C CA . LYS A 1 168 ? 13.078 -8.415 8.497 1.00 85.25 168 LYS A CA 1
ATOM 1367 C C . LYS A 1 168 ? 12.830 -8.651 9.990 1.00 85.25 168 LYS A C 1
ATOM 1369 O O . LYS A 1 168 ? 13.516 -9.477 10.588 1.00 85.25 168 LYS A O 1
ATOM 1374 N N . ALA A 1 169 ? 11.899 -7.916 10.594 1.00 79.56 169 ALA A N 1
ATOM 1375 C CA . ALA A 1 169 ? 11.666 -7.906 12.039 1.00 79.56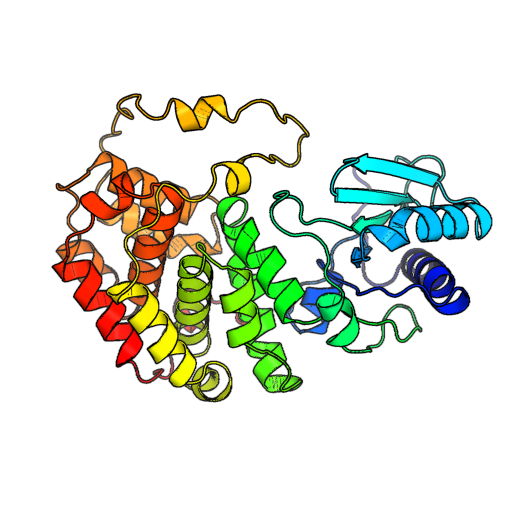 169 ALA A CA 1
ATOM 1376 C C . ALA A 1 169 ? 10.628 -8.947 12.479 1.00 79.56 169 ALA A C 1
ATOM 1378 O O . ALA A 1 169 ? 10.811 -9.590 13.509 1.00 79.56 169 ALA A O 1
ATOM 1379 N N . PHE A 1 170 ? 9.579 -9.155 11.679 1.00 74.25 170 PHE A N 1
ATOM 1380 C CA . PHE A 1 170 ? 8.457 -10.030 12.033 1.00 74.25 170 PHE A CA 1
ATOM 1381 C C . PHE A 1 170 ? 8.465 -11.361 11.270 1.00 74.25 170 PHE A C 1
ATOM 1383 O O . PHE A 1 170 ? 7.749 -12.283 11.649 1.00 74.25 170 PHE A O 1
ATOM 1390 N N . ARG A 1 171 ? 9.280 -11.481 10.207 1.00 78.31 171 ARG A N 1
ATOM 1391 C CA . ARG A 1 171 ? 9.322 -12.643 9.295 1.00 78.31 171 ARG A CA 1
ATOM 1392 C C . ARG A 1 171 ? 7.943 -13.012 8.739 1.00 78.31 171 ARG A C 1
ATOM 1394 O O . ARG A 1 171 ? 7.657 -14.184 8.512 1.00 78.31 171 ARG A O 1
ATOM 1401 N N . SER A 1 172 ? 7.090 -12.009 8.545 1.00 80.69 172 SER A N 1
ATOM 1402 C CA . SER A 1 172 ? 5.658 -12.209 8.310 1.00 80.69 172 SER A CA 1
ATOM 1403 C C . SER A 1 172 ? 5.160 -11.694 6.962 1.00 80.69 172 SER A C 1
ATOM 1405 O O . SER A 1 172 ? 3.976 -11.845 6.692 1.00 80.69 172 SER A O 1
ATOM 1407 N N . PHE A 1 173 ? 6.024 -11.117 6.116 1.00 93.69 173 PHE A N 1
ATOM 1408 C CA . PHE A 1 173 ? 5.601 -10.582 4.820 1.00 93.69 173 PHE A CA 1
ATOM 1409 C C . PHE A 1 173 ? 5.585 -11.650 3.721 1.00 93.69 173 PHE A C 1
ATOM 1411 O O . PHE A 1 173 ? 6.627 -12.185 3.337 1.00 93.69 173 PHE A O 1
ATOM 1418 N N . ASP A 1 174 ? 4.403 -11.918 3.183 1.00 95.38 174 ASP A N 1
ATOM 1419 C CA . ASP A 1 174 ? 4.146 -12.849 2.094 1.00 95.38 174 ASP A CA 1
ATOM 1420 C C . ASP A 1 174 ? 3.967 -12.106 0.763 1.00 95.38 174 ASP A C 1
ATOM 1422 O O . ASP A 1 174 ? 2.898 -11.605 0.408 1.00 95.38 174 ASP A O 1
ATOM 1426 N N . TRP A 1 175 ? 5.047 -12.064 -0.014 1.00 95.50 175 TRP A N 1
ATOM 1427 C CA . TRP A 1 175 ? 5.031 -11.490 -1.357 1.00 95.50 175 TRP A CA 1
ATOM 1428 C C . TRP A 1 175 ? 4.083 -12.206 -2.315 1.00 95.50 175 TRP A C 1
ATOM 1430 O O . TRP A 1 175 ? 3.552 -11.559 -3.215 1.00 95.50 175 TRP A O 1
ATOM 1440 N N . ASN A 1 176 ? 3.878 -13.518 -2.167 1.00 95.56 176 ASN A N 1
ATOM 1441 C CA . ASN A 1 176 ? 2.983 -14.231 -3.071 1.00 95.56 176 ASN A CA 1
ATOM 1442 C C . ASN A 1 176 ? 1.544 -13.796 -2.844 1.00 95.56 176 ASN A C 1
ATOM 1444 O O . ASN A 1 176 ? 0.873 -13.475 -3.819 1.00 95.56 176 ASN A O 1
ATOM 1448 N N . LEU A 1 177 ? 1.131 -13.683 -1.579 1.00 96.00 177 LEU A N 1
ATOM 1449 C CA . LEU A 1 177 ? -0.182 -13.158 -1.218 1.00 96.00 177 LEU A CA 1
ATOM 1450 C C . LEU A 1 177 ? -0.398 -11.745 -1.777 1.00 96.00 177 LEU A C 1
ATOM 1452 O O . LEU A 1 177 ? -1.419 -11.492 -2.410 1.00 96.00 177 LEU A O 1
ATOM 1456 N N . LEU A 1 178 ? 0.571 -10.838 -1.603 1.00 95.56 178 LEU A N 1
ATOM 1457 C CA . LEU A 1 178 ? 0.472 -9.483 -2.160 1.00 95.56 178 LEU A CA 1
ATOM 1458 C C . LEU A 1 178 ? 0.295 -9.502 -3.689 1.00 95.56 178 LEU A C 1
ATOM 1460 O O . LEU A 1 178 ? -0.546 -8.784 -4.226 1.00 95.56 178 LEU A O 1
ATOM 1464 N N . LEU A 1 179 ? 1.104 -10.295 -4.397 1.00 93.75 179 LEU A N 1
ATOM 1465 C CA . LEU A 1 179 ? 1.055 -10.370 -5.858 1.00 93.75 179 LEU A CA 1
ATOM 1466 C C . LEU A 1 179 ? -0.221 -11.046 -6.368 1.00 93.75 179 LEU A C 1
ATOM 1468 O O . LEU A 1 179 ? -0.735 -10.643 -7.410 1.00 93.75 179 LEU A O 1
ATOM 1472 N N . ASP A 1 180 ? -0.744 -12.034 -5.641 1.00 93.25 180 ASP A N 1
ATOM 1473 C CA . ASP A 1 180 ? -2.028 -12.669 -5.943 1.00 93.25 180 ASP A CA 1
ATOM 1474 C C . ASP A 1 180 ? -3.175 -11.659 -5.823 1.00 93.25 180 ASP A C 1
ATOM 1476 O O . ASP A 1 180 ? -4.035 -11.603 -6.697 1.00 93.25 180 ASP A O 1
ATOM 1480 N N . GLU A 1 181 ? -3.147 -10.815 -4.790 1.00 92.00 181 GLU A N 1
ATOM 1481 C CA . GLU A 1 181 ? -4.151 -9.777 -4.524 1.00 92.00 181 GLU A CA 1
ATOM 1482 C C . GLU A 1 181 ? -4.097 -8.601 -5.510 1.00 92.00 181 GLU A C 1
ATOM 1484 O O . GLU A 1 181 ? -5.123 -7.988 -5.809 1.00 92.00 181 GLU A O 1
ATOM 1489 N N . LEU A 1 182 ? -2.918 -8.294 -6.058 1.00 88.56 182 LEU A N 1
ATOM 1490 C CA . LEU A 1 182 ? -2.774 -7.280 -7.105 1.00 88.56 182 LEU A CA 1
ATOM 1491 C C . LEU A 1 182 ? -3.340 -7.739 -8.457 1.00 88.56 182 LEU A C 1
ATOM 1493 O O . LEU A 1 182 ? -3.642 -6.892 -9.294 1.00 88.56 182 LEU A O 1
ATOM 1497 N N . HIS A 1 183 ? -3.525 -9.042 -8.687 1.00 84.88 183 HIS A N 1
ATOM 1498 C CA . HIS A 1 183 ? -4.088 -9.589 -9.927 1.00 84.88 183 HIS A CA 1
ATOM 1499 C C . HIS A 1 183 ? -3.441 -8.985 -11.199 1.00 84.88 183 HIS A C 1
ATOM 1501 O O . HIS A 1 183 ? -2.252 -9.175 -11.448 1.00 84.88 183 HIS A O 1
ATOM 1507 N N . SER A 1 184 ? -4.203 -8.240 -12.014 1.00 79.56 184 SER A N 1
ATOM 1508 C CA . SER A 1 184 ? -3.722 -7.562 -13.231 1.00 79.56 184 SER A CA 1
ATOM 1509 C C . SER A 1 184 ? -2.726 -6.431 -12.961 1.00 79.56 184 SER A C 1
ATOM 1511 O O . SER A 1 184 ? -1.972 -6.045 -13.855 1.00 79.56 184 SER A O 1
ATOM 1513 N N . ASP A 1 185 ? -2.697 -5.927 -11.730 1.00 82.75 185 ASP A N 1
ATOM 1514 C CA . ASP A 1 185 ? -1.938 -4.752 -11.306 1.00 82.75 185 ASP A CA 1
ATOM 1515 C C . ASP A 1 185 ? -0.582 -5.153 -10.703 1.00 82.75 185 ASP A C 1
ATOM 1517 O O . ASP A 1 185 ? 0.101 -4.355 -10.060 1.00 82.75 185 ASP A O 1
ATOM 1521 N N . TRP A 1 186 ? -0.143 -6.392 -10.952 1.00 88.56 186 TRP A N 1
ATOM 1522 C CA . TRP A 1 186 ? 1.124 -6.963 -10.488 1.00 88.56 186 TRP A CA 1
ATOM 1523 C C . TRP A 1 186 ? 2.355 -6.110 -10.846 1.00 88.56 186 TRP A C 1
ATOM 1525 O O . TRP A 1 186 ? 3.372 -6.194 -10.162 1.00 88.56 186 TRP A O 1
ATOM 1535 N N . ARG A 1 187 ? 2.273 -5.241 -11.867 1.00 90.44 187 ARG A N 1
ATOM 1536 C CA . ARG A 1 187 ? 3.312 -4.247 -12.204 1.00 90.44 187 ARG A CA 1
ATOM 1537 C C . ARG A 1 187 ? 3.602 -3.286 -11.053 1.00 90.44 187 ARG A C 1
ATOM 1539 O O . ARG A 1 187 ? 4.754 -2.910 -10.870 1.00 90.44 187 ARG A O 1
ATOM 1546 N N . LEU A 1 188 ? 2.594 -2.938 -10.254 1.00 90.62 188 LEU A N 1
ATOM 1547 C CA . LEU A 1 188 ? 2.784 -2.139 -9.046 1.00 90.62 188 LEU A CA 1
ATOM 1548 C C . LEU A 1 188 ? 3.580 -2.919 -7.987 1.00 90.62 188 LEU A C 1
ATOM 1550 O O . LEU A 1 188 ? 4.481 -2.371 -7.355 1.00 90.62 188 LEU A O 1
ATOM 1554 N N . GLY A 1 189 ? 3.312 -4.221 -7.852 1.00 93.75 189 GLY A N 1
ATOM 1555 C CA . GLY A 1 189 ? 4.104 -5.132 -7.018 1.00 93.75 189 GLY A CA 1
ATOM 1556 C C . GLY A 1 189 ? 5.528 -5.327 -7.547 1.00 93.75 189 GLY A C 1
ATOM 1557 O O . GLY A 1 189 ? 6.476 -5.421 -6.768 1.00 93.75 189 GLY A O 1
ATOM 1558 N N . TYR A 1 190 ? 5.707 -5.303 -8.870 1.00 94.75 190 TYR A N 1
ATOM 1559 C CA . TYR A 1 190 ? 7.025 -5.311 -9.494 1.00 94.75 190 TYR A CA 1
ATOM 1560 C C . TYR A 1 190 ? 7.803 -4.036 -9.138 1.00 94.75 190 TYR A C 1
ATOM 1562 O O . TYR A 1 190 ? 8.935 -4.106 -8.659 1.00 94.75 190 TYR A O 1
ATOM 1570 N N . SER A 1 191 ? 7.185 -2.864 -9.279 1.00 93.62 191 SER A N 1
ATOM 1571 C CA . SER A 1 191 ? 7.803 -1.609 -8.850 1.00 93.62 191 SER A CA 1
ATOM 1572 C C . SER A 1 191 ? 8.137 -1.611 -7.356 1.00 93.62 191 SER A C 1
ATOM 1574 O O . SER A 1 191 ? 9.242 -1.222 -6.989 1.00 93.62 191 SER A O 1
ATOM 1576 N N . LEU A 1 192 ? 7.248 -2.126 -6.498 1.00 94.12 192 LEU A N 1
ATOM 1577 C CA . LEU A 1 192 ? 7.511 -2.283 -5.065 1.00 94.12 192 LEU A CA 1
ATOM 1578 C C . LEU A 1 192 ? 8.783 -3.110 -4.802 1.00 94.12 192 LEU A C 1
ATOM 1580 O O . LEU A 1 192 ? 9.642 -2.708 -4.013 1.00 94.12 192 LEU A O 1
ATOM 1584 N N . ALA A 1 193 ? 8.926 -4.249 -5.483 1.00 94.88 193 ALA A N 1
ATOM 1585 C CA . ALA A 1 193 ? 10.091 -5.121 -5.362 1.00 94.88 193 ALA A CA 1
ATOM 1586 C C . ALA A 1 193 ? 11.380 -4.446 -5.872 1.00 94.88 193 ALA A C 1
ATOM 1588 O O . ALA A 1 193 ? 12.409 -4.480 -5.194 1.00 94.88 193 ALA A O 1
ATOM 1589 N N . ALA A 1 194 ? 11.321 -3.766 -7.022 1.00 92.88 194 ALA A N 1
ATOM 1590 C CA . ALA A 1 194 ? 12.449 -3.013 -7.571 1.00 92.88 194 ALA A CA 1
ATOM 1591 C C . ALA A 1 194 ? 12.911 -1.890 -6.626 1.00 92.88 194 ALA A C 1
ATOM 1593 O O . ALA A 1 194 ? 14.113 -1.715 -6.411 1.00 92.88 194 ALA A O 1
ATOM 1594 N N . LEU A 1 195 ? 11.969 -1.168 -6.014 1.00 90.06 195 LEU A N 1
ATOM 1595 C CA . LEU A 1 195 ? 12.264 -0.121 -5.036 1.00 90.06 195 LEU A CA 1
ATOM 1596 C C . LEU A 1 195 ? 12.797 -0.690 -3.718 1.00 90.06 195 LEU A C 1
ATOM 1598 O O . LEU A 1 195 ? 13.708 -0.106 -3.138 1.00 90.06 195 LEU A O 1
ATOM 1602 N N . THR A 1 196 ? 12.301 -1.845 -3.268 1.00 90.38 196 THR A N 1
ATOM 1603 C CA . THR A 1 196 ? 12.832 -2.532 -2.077 1.00 90.38 196 THR A CA 1
ATOM 1604 C C . THR A 1 196 ? 14.303 -2.887 -2.267 1.00 90.38 196 THR A C 1
ATOM 1606 O O . THR A 1 196 ? 15.128 -2.614 -1.394 1.00 90.38 196 THR A O 1
ATOM 1609 N N . GLU A 1 197 ? 14.660 -3.430 -3.431 1.00 88.94 197 GLU A N 1
ATOM 1610 C CA . GLU A 1 197 ? 16.052 -3.734 -3.751 1.00 88.94 197 GLU A CA 1
ATOM 1611 C C . GLU A 1 197 ? 16.914 -2.472 -3.853 1.00 88.94 197 GLU A C 1
ATOM 1613 O O . GLU A 1 197 ? 18.029 -2.438 -3.337 1.00 88.94 197 GLU A O 1
ATOM 1618 N N . MET A 1 198 ? 16.400 -1.421 -4.493 1.00 86.19 198 MET A N 1
ATOM 1619 C CA . MET A 1 198 ? 17.112 -0.153 -4.626 1.00 86.19 198 MET A CA 1
ATOM 1620 C C . MET A 1 198 ? 17.408 0.486 -3.261 1.00 86.19 198 MET A C 1
ATOM 1622 O O . MET A 1 198 ? 18.536 0.915 -3.021 1.00 86.19 198 MET A O 1
ATOM 1626 N N . LEU A 1 199 ? 16.414 0.538 -2.368 1.00 84.31 199 LEU A N 1
ATOM 1627 C CA . LEU A 1 199 ? 16.509 1.222 -1.074 1.00 84.31 199 LEU A CA 1
ATOM 1628 C C . LEU A 1 199 ? 17.354 0.453 -0.051 1.00 84.31 199 LEU A C 1
ATOM 1630 O O . LEU A 1 199 ? 18.131 1.059 0.697 1.00 84.31 199 LEU A O 1
ATOM 1634 N N . TYR A 1 200 ? 17.245 -0.877 -0.038 1.00 84.44 200 TYR A N 1
ATOM 1635 C CA . TYR A 1 200 ? 17.875 -1.713 0.988 1.00 84.44 200 TYR A CA 1
ATOM 1636 C C . TYR A 1 200 ? 19.061 -2.544 0.493 1.00 84.44 200 TYR A C 1
ATOM 1638 O O . TYR A 1 200 ? 19.785 -3.108 1.316 1.00 84.44 200 TYR A O 1
ATOM 1646 N N . GLY A 1 201 ? 19.320 -2.600 -0.817 1.00 86.00 201 GLY A N 1
ATOM 1647 C CA . GLY A 1 201 ? 20.499 -3.258 -1.382 1.00 86.00 201 GLY A CA 1
ATOM 1648 C C . GLY A 1 201 ? 20.657 -4.683 -0.855 1.00 86.00 201 GLY A C 1
ATOM 1649 O O . GLY A 1 201 ? 19.685 -5.437 -0.793 1.00 86.00 201 GLY A O 1
ATOM 1650 N N . LYS A 1 202 ? 21.862 -5.048 -0.398 1.00 82.75 202 LYS A N 1
ATOM 1651 C CA . LYS A 1 202 ? 22.159 -6.374 0.189 1.00 82.75 202 LYS A CA 1
ATOM 1652 C C . LYS A 1 202 ? 21.209 -6.797 1.310 1.00 82.75 202 LYS A C 1
ATOM 1654 O O . LYS A 1 202 ? 20.960 -7.989 1.466 1.00 82.75 202 LYS A O 1
ATOM 1659 N N . GLU A 1 203 ? 20.658 -5.857 2.077 1.00 83.81 203 GLU A N 1
ATOM 1660 C CA . GLU A 1 203 ? 19.721 -6.188 3.154 1.00 83.81 203 GLU A CA 1
ATOM 1661 C C . GLU A 1 203 ? 18.382 -6.720 2.613 1.00 83.81 203 GLU A C 1
ATOM 1663 O O . GLU A 1 203 ? 17.680 -7.445 3.317 1.00 83.81 203 GLU A O 1
ATOM 1668 N N . SER A 1 204 ? 18.047 -6.420 1.352 1.00 83.81 204 SER A N 1
ATOM 1669 C CA . SER A 1 204 ? 16.833 -6.920 0.698 1.00 83.81 204 SER A CA 1
ATOM 1670 C C . SER A 1 204 ? 16.891 -8.402 0.319 1.00 83.81 204 SER A C 1
ATOM 1672 O O . SER A 1 204 ? 15.848 -8.999 0.092 1.00 83.81 204 SER A O 1
ATOM 1674 N N . ILE A 1 205 ? 18.071 -9.038 0.295 1.00 81.12 205 ILE A N 1
ATOM 1675 C CA . ILE A 1 205 ? 18.225 -10.442 -0.146 1.00 81.12 205 ILE A CA 1
ATOM 1676 C C . ILE A 1 205 ? 17.348 -11.395 0.678 1.00 81.12 205 ILE A C 1
ATOM 1678 O O . ILE A 1 205 ? 16.769 -12.336 0.142 1.00 81.12 205 ILE A O 1
ATOM 1682 N N . ASN A 1 206 ? 17.227 -11.130 1.981 1.00 79.62 206 ASN A N 1
ATOM 1683 C CA . ASN A 1 206 ? 16.452 -11.967 2.895 1.00 79.62 206 ASN A CA 1
ATOM 1684 C C . ASN A 1 206 ? 14.969 -11.579 2.961 1.00 79.62 206 ASN A C 1
ATOM 1686 O O . ASN A 1 206 ? 14.181 -12.307 3.556 1.00 79.62 206 ASN A O 1
ATOM 1690 N N . THR A 1 207 ? 14.592 -10.431 2.395 1.00 86.31 207 THR A N 1
ATOM 1691 C CA . THR A 1 207 ? 13.224 -9.899 2.465 1.00 86.31 207 THR A CA 1
ATOM 1692 C C . THR A 1 207 ? 12.506 -9.934 1.122 1.00 86.31 207 THR A C 1
ATOM 1694 O O . THR A 1 207 ? 11.284 -10.006 1.113 1.00 86.31 207 THR A O 1
ATOM 1697 N N . LEU A 1 208 ? 13.238 -9.951 0.005 1.00 90.94 208 LEU A N 1
ATOM 1698 C CA . LEU A 1 208 ? 12.754 -10.135 -1.360 1.00 90.94 208 LEU A CA 1
ATOM 1699 C C . LEU A 1 208 ? 13.409 -11.393 -1.969 1.00 90.94 208 LEU A C 1
ATOM 1701 O O . LEU A 1 208 ? 14.502 -11.313 -2.538 1.00 90.94 208 LEU A O 1
ATOM 1705 N N . PRO A 1 209 ? 12.762 -12.567 -1.854 1.00 89.50 209 PRO A N 1
ATOM 1706 C CA . PRO A 1 209 ? 13.309 -13.823 -2.358 1.00 89.50 209 PRO A CA 1
ATOM 1707 C C . PRO A 1 209 ? 13.485 -13.833 -3.881 1.00 89.50 209 PRO A C 1
ATOM 1709 O O . PRO A 1 209 ? 12.678 -13.266 -4.619 1.00 89.50 209 PRO A O 1
ATOM 1712 N N . LYS A 1 210 ? 14.486 -14.576 -4.375 1.00 89.88 210 LYS A N 1
ATOM 1713 C CA . LYS A 1 210 ? 14.716 -14.754 -5.821 1.00 89.88 210 LYS A CA 1
ATOM 1714 C C . LYS A 1 210 ? 13.485 -15.303 -6.555 1.00 89.88 210 LYS A C 1
ATOM 1716 O O . LYS A 1 210 ? 13.169 -14.812 -7.630 1.00 89.88 210 LYS A O 1
ATOM 1721 N N . SER A 1 211 ? 12.744 -16.227 -5.941 1.00 93.38 211 SER A N 1
ATOM 1722 C CA . SER A 1 211 ? 11.508 -16.781 -6.515 1.00 93.38 211 SER A CA 1
ATOM 1723 C C . SER A 1 211 ? 10.456 -15.713 -6.828 1.00 93.38 211 SER A C 1
ATOM 1725 O O . SER A 1 211 ? 9.700 -15.857 -7.785 1.00 93.38 211 SER A O 1
ATOM 1727 N N . ILE A 1 212 ? 10.426 -14.614 -6.068 1.00 94.81 212 ILE A N 1
ATOM 1728 C CA . ILE A 1 212 ? 9.547 -13.474 -6.345 1.00 94.81 212 ILE A CA 1
ATOM 1729 C C . ILE A 1 212 ? 10.032 -12.711 -7.575 1.00 94.81 212 ILE A C 1
ATOM 1731 O O . ILE A 1 212 ? 9.216 -12.339 -8.416 1.00 94.81 212 ILE A O 1
ATOM 1735 N N . LYS A 1 213 ? 11.348 -12.529 -7.740 1.00 93.94 213 LYS A N 1
ATOM 1736 C CA . LYS A 1 213 ? 11.900 -11.926 -8.963 1.00 93.94 213 LYS A CA 1
ATOM 1737 C C . LYS A 1 213 ? 11.603 -12.776 -10.195 1.00 93.94 213 LYS A C 1
ATOM 1739 O O . LYS A 1 213 ? 11.161 -12.235 -11.205 1.00 93.94 213 LYS A O 1
ATOM 1744 N N . ASP A 1 214 ? 11.784 -14.091 -10.081 1.00 94.50 214 ASP A N 1
ATOM 1745 C CA . ASP A 1 214 ? 11.492 -15.050 -11.148 1.00 94.50 214 ASP A CA 1
ATOM 1746 C C . ASP A 1 214 ? 10.003 -14.990 -11.535 1.00 94.50 214 ASP A C 1
ATOM 1748 O O . ASP A 1 214 ? 9.665 -14.876 -12.715 1.00 94.50 214 ASP A O 1
ATOM 1752 N N . ARG A 1 215 ? 9.100 -14.962 -10.542 1.00 94.75 215 ARG A N 1
ATOM 1753 C CA . ARG A 1 215 ? 7.651 -14.815 -10.749 1.00 94.75 215 ARG A CA 1
ATOM 1754 C C . ARG A 1 215 ? 7.287 -13.501 -11.445 1.00 94.75 215 ARG A C 1
ATOM 1756 O O . ARG A 1 215 ? 6.474 -13.504 -12.369 1.00 94.75 215 ARG A O 1
ATOM 1763 N N . LEU A 1 216 ? 7.867 -12.381 -11.014 1.00 94.62 216 LEU A N 1
ATOM 1764 C CA . LEU A 1 216 ? 7.624 -11.059 -11.604 1.00 94.62 216 LEU A CA 1
ATOM 1765 C C . LEU A 1 216 ? 8.129 -10.977 -13.048 1.00 94.62 216 LEU A C 1
ATOM 1767 O O . LEU A 1 216 ? 7.433 -10.453 -13.916 1.00 94.62 216 LEU A O 1
ATOM 1771 N N . HIS A 1 217 ? 9.309 -11.536 -13.325 1.00 92.44 217 HIS A N 1
ATOM 1772 C CA . HIS A 1 217 ? 9.859 -11.588 -14.676 1.00 92.44 217 HIS A CA 1
ATOM 1773 C C . HIS A 1 217 ? 9.032 -12.493 -15.601 1.00 92.44 217 HIS A C 1
ATOM 1775 O O . HIS A 1 217 ? 8.729 -12.109 -16.731 1.00 92.44 217 HIS A O 1
ATOM 1781 N N . SER A 1 218 ? 8.600 -13.657 -15.110 1.00 91.69 218 SER A N 1
ATOM 1782 C CA . SER A 1 218 ? 7.694 -14.553 -15.847 1.00 91.69 218 SER A CA 1
ATOM 1783 C C . SER A 1 218 ? 6.378 -13.834 -16.151 1.00 91.69 218 SER A C 1
ATOM 1785 O O . SER A 1 218 ? 5.966 -13.741 -17.302 1.00 91.69 218 SER A O 1
ATOM 1787 N N . SER A 1 219 ? 5.804 -13.153 -15.153 1.00 89.56 219 SER A N 1
ATOM 1788 C CA . SER A 1 219 ? 4.592 -12.346 -15.341 1.00 89.56 219 SER A CA 1
ATOM 1789 C C . SER A 1 219 ? 4.769 -11.247 -16.395 1.00 89.56 219 SER A C 1
ATOM 1791 O O . SER A 1 219 ? 3.831 -10.973 -17.139 1.00 89.56 219 SER A O 1
ATOM 1793 N N . PHE A 1 220 ? 5.955 -10.638 -16.486 1.00 87.94 220 PHE A N 1
ATOM 1794 C CA . PHE A 1 220 ? 6.280 -9.602 -17.472 1.00 87.94 220 PHE A CA 1
ATOM 1795 C C . PHE A 1 220 ? 6.473 -10.123 -18.895 1.00 87.94 220 PHE A C 1
ATOM 1797 O O . PHE A 1 220 ? 6.254 -9.373 -19.847 1.00 87.94 220 PHE A O 1
ATOM 1804 N N . THR A 1 221 ? 6.884 -11.378 -19.047 1.00 85.19 221 THR A N 1
ATOM 1805 C CA . THR A 1 221 ? 7.145 -11.993 -20.355 1.00 85.19 221 THR A CA 1
ATOM 1806 C C . THR A 1 221 ? 5.932 -12.734 -20.910 1.00 85.19 221 THR A C 1
ATOM 1808 O O . THR A 1 221 ? 5.708 -12.693 -22.118 1.00 85.19 221 THR A O 1
ATOM 1811 N N . GLU A 1 222 ? 5.148 -13.375 -20.045 1.00 82.56 222 GLU A N 1
ATOM 1812 C CA . GLU A 1 222 ? 4.029 -14.242 -20.424 1.00 82.56 222 GLU A CA 1
ATOM 1813 C C . GLU A 1 222 ? 2.703 -13.493 -20.537 1.00 82.56 222 GLU A C 1
ATOM 1815 O O . GLU A 1 222 ? 1.876 -13.828 -21.386 1.00 82.56 222 GLU A O 1
ATOM 1820 N N . ASN A 1 223 ? 2.483 -12.473 -19.702 1.00 73.25 223 ASN A N 1
ATOM 1821 C CA . ASN A 1 223 ? 1.217 -11.756 -19.735 1.00 73.25 223 ASN A CA 1
ATOM 1822 C C . ASN A 1 223 ? 1.262 -10.639 -20.780 1.00 73.25 223 ASN A C 1
ATOM 1824 O O . ASN A 1 223 ? 2.158 -9.785 -20.726 1.00 73.25 223 ASN A O 1
ATOM 1828 N N . PRO A 1 224 ? 0.267 -10.571 -21.685 1.00 64.88 224 PRO A N 1
ATOM 1829 C CA . PRO A 1 224 ? 0.107 -9.405 -22.535 1.00 64.88 224 PRO A CA 1
ATOM 1830 C C . PRO A 1 224 ? -0.026 -8.156 -21.660 1.00 64.88 224 PRO A C 1
ATOM 1832 O O . PRO A 1 224 ? -0.461 -8.220 -20.504 1.00 64.88 224 PRO A O 1
ATOM 1835 N N . ILE A 1 225 ? 0.381 -7.003 -22.195 1.00 63.56 225 ILE A N 1
ATOM 1836 C CA . ILE A 1 225 ? 0.123 -5.741 -21.505 1.00 63.56 225 ILE A CA 1
ATOM 1837 C C . ILE A 1 225 ? -1.392 -5.650 -21.318 1.00 63.56 225 ILE A C 1
ATOM 1839 O O . ILE A 1 225 ? -2.116 -5.758 -22.308 1.00 63.56 225 ILE A O 1
ATOM 1843 N N . PRO A 1 226 ? -1.885 -5.524 -20.075 1.00 54.94 226 PRO A N 1
ATOM 1844 C CA . PRO A 1 226 ? -3.309 -5.375 -19.866 1.00 54.94 226 PRO A CA 1
ATOM 1845 C C . PRO A 1 226 ? -3.779 -4.117 -20.605 1.00 54.94 226 PRO A C 1
ATOM 1847 O O . PRO A 1 226 ? -3.033 -3.139 -20.731 1.00 54.94 226 PRO A O 1
ATOM 1850 N N . GLY A 1 227 ? -5.039 -4.110 -21.051 1.00 52.31 227 GLY A N 1
ATOM 1851 C CA . GLY A 1 227 ? -5.717 -2.847 -21.349 1.00 52.31 227 GLY A CA 1
ATOM 1852 C C . GLY A 1 227 ? -5.539 -1.872 -20.170 1.00 52.31 227 GLY A C 1
ATOM 1853 O O . GLY A 1 227 ? -5.247 -2.330 -19.062 1.00 52.31 227 GLY A O 1
ATOM 1854 N N . PRO A 1 228 ? -5.661 -0.547 -20.380 1.00 51.53 228 PRO A N 1
ATOM 1855 C CA . PRO A 1 228 ? -5.362 0.461 -19.358 1.00 51.53 228 PRO A CA 1
ATOM 1856 C C . PRO A 1 228 ? -5.900 0.036 -17.996 1.00 51.53 228 PRO A C 1
ATOM 1858 O O . PRO A 1 228 ? -7.085 -0.294 -17.868 1.00 51.53 228 PRO A O 1
ATOM 1861 N N . VAL A 1 229 ? -5.011 -0.022 -16.998 1.00 50.94 229 VAL A N 1
ATOM 1862 C CA . VAL A 1 229 ? -5.401 -0.435 -15.655 1.00 50.94 229 VAL A CA 1
ATOM 1863 C C . VAL A 1 229 ? -6.523 0.491 -15.208 1.00 50.94 229 VAL A C 1
ATOM 1865 O O . VAL A 1 229 ? -6.396 1.713 -15.258 1.00 50.94 229 VAL A O 1
ATOM 1868 N N . ARG A 1 230 ? -7.644 -0.145 -14.846 1.00 55.50 230 ARG A N 1
ATOM 1869 C CA . ARG A 1 230 ? -8.884 0.400 -14.284 1.00 55.50 230 ARG A CA 1
ATOM 1870 C C . ARG A 1 230 ? -8.757 1.888 -13.947 1.00 55.50 230 ARG A C 1
ATOM 1872 O O . ARG A 1 230 ? -8.202 2.234 -12.905 1.00 55.50 230 ARG A O 1
ATOM 1879 N N . GLY A 1 231 ? -9.380 2.757 -14.753 1.00 45.28 231 GLY A N 1
ATOM 1880 C CA . GLY A 1 231 ? -9.501 4.200 -14.475 1.00 45.28 231 GLY A CA 1
ATOM 1881 C C . GLY A 1 231 ? -10.047 4.547 -13.074 1.00 45.28 231 GLY A C 1
ATOM 1882 O O . GLY A 1 231 ? -10.021 5.702 -12.671 1.00 45.28 231 GLY A O 1
ATOM 1883 N N . HIS A 1 232 ? -10.487 3.546 -12.303 1.00 44.69 232 HIS A N 1
ATOM 1884 C CA . HIS A 1 232 ? -10.891 3.607 -10.902 1.00 44.69 232 HIS A CA 1
ATOM 1885 C C . HIS A 1 232 ? -9.758 3.740 -9.867 1.00 44.69 232 HIS A C 1
ATOM 1887 O O . HIS A 1 232 ? -10.021 4.311 -8.810 1.00 44.69 232 HIS A O 1
ATOM 1893 N N . ILE A 1 233 ? -8.508 3.319 -10.138 1.00 48.72 233 ILE A N 1
ATOM 1894 C CA . ILE A 1 233 ? -7.378 3.638 -9.224 1.00 48.72 233 ILE A CA 1
ATOM 1895 C C . ILE A 1 233 ? -7.289 5.170 -9.038 1.00 48.72 233 ILE A C 1
ATOM 1897 O O . ILE A 1 233 ? -7.083 5.678 -7.931 1.00 48.72 233 ILE A O 1
ATOM 1901 N N . PHE A 1 234 ? -7.610 5.900 -10.108 1.00 50.03 234 PHE A N 1
ATOM 1902 C CA . PHE A 1 234 ? -7.594 7.358 -10.218 1.00 50.03 234 PHE A CA 1
ATOM 1903 C C . PHE A 1 234 ? -8.935 8.043 -9.914 1.00 50.03 234 PHE A C 1
ATOM 1905 O O . PHE A 1 234 ? -8.968 9.264 -9.815 1.00 50.03 234 PHE A O 1
ATOM 1912 N N . ALA A 1 235 ? -10.043 7.302 -9.781 1.00 41.34 235 ALA A N 1
ATOM 1913 C CA . ALA A 1 235 ? -11.389 7.895 -9.791 1.00 41.34 235 ALA A CA 1
ATOM 1914 C C . ALA A 1 235 ? -11.872 8.464 -8.448 1.00 41.34 235 ALA A C 1
ATOM 1916 O O . ALA A 1 235 ? -12.918 9.104 -8.428 1.00 41.34 235 ALA A O 1
ATOM 1917 N N . TYR A 1 236 ? -11.148 8.261 -7.344 1.00 37.88 236 TYR A N 1
ATOM 1918 C CA . TYR A 1 236 ? -11.500 8.897 -6.072 1.00 37.88 236 TYR A CA 1
ATOM 1919 C C . TYR A 1 236 ? -10.453 9.943 -5.710 1.00 37.88 236 TYR A C 1
ATOM 1921 O O . TYR A 1 236 ? -9.470 9.670 -5.021 1.00 37.88 236 TYR A O 1
ATOM 1929 N N . ASP A 1 237 ? -10.680 11.165 -6.178 1.00 38.34 237 ASP A N 1
ATOM 1930 C CA . ASP A 1 237 ? -10.200 12.325 -5.442 1.00 38.34 237 ASP A CA 1
ATOM 1931 C C . ASP A 1 237 ? -10.863 12.296 -4.052 1.00 38.34 237 ASP A C 1
ATOM 1933 O O . ASP A 1 237 ? -12.063 12.044 -3.911 1.00 38.34 237 ASP A O 1
ATOM 1937 N N . THR A 1 238 ? -10.071 12.537 -3.013 1.00 36.56 238 THR A N 1
ATOM 1938 C CA . THR A 1 238 ? -10.477 12.628 -1.603 1.00 36.56 238 THR A CA 1
ATOM 1939 C C . THR A 1 238 ? -11.512 13.728 -1.314 1.00 36.56 238 THR A C 1
ATOM 1941 O O . THR A 1 238 ? -11.907 13.904 -0.165 1.00 36.56 238 THR A O 1
ATOM 1944 N N . HIS A 1 239 ? -11.982 14.445 -2.337 1.00 34.41 239 HIS A N 1
ATOM 1945 C CA . HIS A 1 239 ? -12.995 15.496 -2.247 1.00 34.41 239 HIS A CA 1
ATOM 1946 C C . HIS A 1 239 ? -14.412 15.086 -2.684 1.00 34.41 239 HIS A C 1
ATOM 1948 O O . HIS A 1 239 ? -15.287 15.941 -2.773 1.00 34.41 239 HIS A O 1
ATOM 1954 N N . GLY A 1 240 ? -14.688 13.797 -2.913 1.00 31.38 240 GLY A N 1
ATOM 1955 C CA . GLY A 1 240 ? -16.067 13.328 -3.118 1.00 31.38 240 GLY A CA 1
ATOM 1956 C C . GLY A 1 240 ? -16.688 13.690 -4.473 1.00 31.38 240 GLY A C 1
ATOM 1957 O O . GLY A 1 240 ? -17.866 13.416 -4.693 1.00 31.38 240 GLY A O 1
ATOM 1958 N N . GLU A 1 241 ? -15.920 14.229 -5.421 1.00 29.98 241 GLU A N 1
ATOM 1959 C CA . GLU A 1 241 ? -16.368 14.335 -6.810 1.00 29.98 241 GLU A CA 1
ATOM 1960 C C . GLU A 1 241 ? -16.187 12.984 -7.516 1.00 29.98 241 GLU A C 1
ATOM 1962 O O . GLU A 1 241 ? -15.235 12.768 -8.263 1.00 29.98 241 GLU A O 1
ATOM 1967 N N . ALA A 1 242 ? -17.153 12.079 -7.339 1.00 31.69 242 ALA A N 1
ATOM 1968 C CA . ALA A 1 242 ? -17.294 10.825 -8.094 1.00 31.69 242 ALA A CA 1
ATOM 1969 C C . ALA A 1 242 ? -17.504 11.023 -9.624 1.00 31.69 242 ALA A C 1
ATOM 1971 O O . ALA A 1 242 ? -17.961 10.122 -10.323 1.00 31.69 242 ALA A O 1
ATOM 1972 N N . GLY A 1 243 ? -17.201 12.207 -10.167 1.00 28.23 243 GLY A N 1
ATOM 1973 C CA . GLY A 1 243 ? -17.748 12.718 -11.423 1.00 28.23 243 GLY A CA 1
ATOM 1974 C C . GLY A 1 243 ? -16.741 13.156 -12.486 1.00 28.23 243 GLY A C 1
ATOM 1975 O O . GLY A 1 243 ? -17.151 13.809 -13.437 1.00 28.23 243 GLY A O 1
ATOM 1976 N N . LYS A 1 244 ? -15.446 12.826 -12.389 1.00 33.47 244 LYS A N 1
ATOM 1977 C CA . LYS A 1 244 ? -14.471 13.150 -13.458 1.00 33.47 244 LYS A CA 1
ATOM 1978 C C . LYS A 1 244 ? -13.693 11.940 -13.974 1.00 33.47 244 LYS A C 1
ATOM 1980 O O . LYS A 1 244 ? -12.529 12.031 -14.342 1.00 33.47 244 LYS A O 1
ATOM 1985 N N . ILE A 1 245 ? -14.373 10.801 -14.103 1.00 36.06 245 ILE A N 1
ATOM 1986 C CA . ILE A 1 245 ? -13.894 9.701 -14.961 1.00 36.06 245 ILE A CA 1
ATOM 1987 C C . ILE A 1 245 ? -13.754 10.190 -16.423 1.00 36.06 245 ILE A C 1
ATOM 1989 O O . ILE A 1 245 ? -12.893 9.712 -17.163 1.00 36.06 245 ILE A O 1
ATOM 1993 N N . GLU A 1 246 ? -14.554 11.179 -16.844 1.00 31.42 246 GLU A N 1
ATOM 1994 C CA . GLU A 1 246 ? -14.536 11.708 -18.215 1.00 31.42 246 GLU A CA 1
ATOM 1995 C C . GLU A 1 246 ? -13.282 12.514 -18.579 1.00 31.42 246 GLU A C 1
ATOM 1997 O O . GLU A 1 246 ? -12.886 12.495 -19.744 1.00 31.42 246 GLU A O 1
ATOM 2002 N N . THR A 1 247 ? -12.598 13.164 -17.628 1.00 35.34 247 THR A N 1
ATOM 2003 C CA . THR A 1 247 ? -11.393 13.952 -17.959 1.00 35.34 247 THR A CA 1
ATOM 2004 C C . THR A 1 247 ? -10.214 13.075 -18.375 1.00 35.34 247 THR A C 1
ATOM 2006 O O . THR A 1 247 ? -9.376 13.522 -19.153 1.00 35.34 247 THR A O 1
ATOM 2009 N N . TRP A 1 248 ? -10.176 11.814 -17.932 1.00 34.19 248 TRP A N 1
ATOM 2010 C CA . TRP A 1 248 ? -9.135 10.855 -18.317 1.00 34.19 248 TRP A CA 1
ATOM 2011 C C . TRP A 1 248 ? -9.558 9.929 -19.461 1.00 34.19 248 TRP A C 1
ATOM 2013 O O . TRP A 1 248 ? -8.711 9.550 -20.265 1.00 34.19 248 TRP A O 1
ATOM 2023 N N . LYS A 1 249 ? -10.857 9.616 -19.605 1.00 32.00 249 LYS A N 1
ATOM 2024 C CA . LYS A 1 249 ? -11.370 8.903 -20.793 1.00 32.00 249 LYS A CA 1
ATOM 2025 C C . LYS A 1 249 ? -11.226 9.725 -22.081 1.00 32.00 249 LYS A C 1
ATOM 2027 O O . LYS A 1 249 ? -11.014 9.140 -23.136 1.00 32.00 249 LYS A O 1
ATOM 2032 N N . ASN A 1 250 ? -11.272 11.057 -21.979 1.00 31.77 250 ASN A N 1
ATOM 2033 C CA . ASN A 1 250 ? -11.080 11.986 -23.098 1.00 31.77 250 ASN A CA 1
ATOM 2034 C C . ASN A 1 250 ? -9.645 12.540 -23.204 1.00 31.77 250 ASN A C 1
ATOM 2036 O O . ASN A 1 250 ? -9.402 13.490 -23.951 1.00 31.77 250 ASN A O 1
ATOM 2040 N N . ALA A 1 251 ? -8.659 11.929 -22.534 1.00 35.81 251 ALA A N 1
ATOM 2041 C CA . ALA A 1 251 ? -7.236 12.228 -22.746 1.00 35.81 251 ALA A CA 1
ATOM 2042 C C . ALA A 1 251 ? -6.710 11.730 -24.118 1.00 35.81 251 ALA A C 1
ATOM 2044 O O . ALA A 1 251 ? -5.526 11.463 -24.289 1.00 35.81 251 ALA A O 1
ATOM 2045 N N . THR A 1 252 ? -7.599 11.614 -25.108 1.00 31.52 252 THR A N 1
ATOM 2046 C CA . THR A 1 252 ? -7.308 11.588 -26.546 1.00 31.52 252 THR A CA 1
ATOM 2047 C C . THR A 1 252 ? -7.034 12.983 -27.111 1.00 31.52 252 THR A C 1
ATOM 2049 O O . THR A 1 252 ? -6.685 13.097 -28.284 1.00 31.52 252 THR A O 1
ATOM 2052 N N . ASN A 1 253 ? -7.184 14.054 -26.320 1.00 29.27 253 ASN A N 1
ATOM 2053 C CA . ASN A 1 253 ? -6.706 15.369 -26.735 1.00 29.27 253 ASN A CA 1
ATOM 2054 C C . ASN A 1 253 ? -5.180 15.320 -26.912 1.00 29.27 253 ASN A C 1
ATOM 2056 O O . ASN A 1 253 ? -4.493 14.895 -25.980 1.00 29.27 253 ASN A O 1
ATOM 2060 N N . PRO A 1 254 ? -4.635 15.762 -28.064 1.00 32.69 254 PRO A N 1
ATOM 2061 C CA . PRO A 1 254 ? -3.200 15.881 -28.234 1.00 32.69 254 PRO A CA 1
ATOM 2062 C C . PRO A 1 254 ? -2.708 16.854 -27.168 1.00 32.69 254 PRO A C 1
ATOM 2064 O O . PRO A 1 254 ? -3.010 18.047 -27.202 1.00 32.69 254 PRO A O 1
ATOM 2067 N N . ILE A 1 255 ? -2.032 16.310 -26.158 1.00 41.38 255 ILE A N 1
ATOM 2068 C CA . ILE A 1 255 ? -1.472 17.089 -25.064 1.00 41.38 255 ILE A CA 1
ATOM 2069 C C . ILE A 1 255 ? -0.463 18.029 -25.713 1.00 41.38 255 ILE A C 1
ATOM 2071 O O . ILE A 1 255 ? 0.525 17.573 -26.286 1.00 41.38 255 ILE A O 1
ATOM 2075 N N . MET A 1 256 ? -0.749 19.331 -25.667 1.00 32.09 256 MET A N 1
ATOM 2076 C CA . MET A 1 256 ? 0.159 20.372 -26.136 1.00 32.09 256 MET A CA 1
ATOM 2077 C C . MET A 1 256 ? 1.496 20.192 -25.416 1.00 32.09 256 MET A C 1
ATOM 2079 O O . MET A 1 256 ? 1.613 20.440 -24.216 1.00 32.09 256 MET A O 1
ATOM 2083 N N . VAL A 1 257 ? 2.479 19.692 -26.160 1.00 39.38 257 VAL A N 1
ATOM 2084 C CA . VAL A 1 257 ? 3.844 19.468 -25.698 1.00 39.38 257 VAL A CA 1
ATOM 2085 C C . VAL A 1 257 ? 4.442 20.843 -25.414 1.00 39.38 257 VAL A C 1
ATOM 2087 O O . VAL A 1 257 ? 4.667 21.624 -26.338 1.00 39.38 257 VAL A O 1
ATOM 2090 N N . SER A 1 258 ? 4.672 21.175 -24.140 1.00 39.88 258 SER A N 1
ATOM 2091 C CA . SER A 1 258 ? 5.587 22.270 -23.829 1.00 39.88 258 SER A CA 1
ATOM 2092 C C . SER A 1 258 ? 6.975 21.868 -24.327 1.00 39.88 258 SER A C 1
ATOM 2094 O O . SER A 1 258 ? 7.361 20.700 -24.260 1.00 39.88 258 SER A O 1
ATOM 2096 N N . SER A 1 259 ? 7.754 22.828 -24.816 1.00 45.84 259 SER A N 1
ATOM 2097 C CA . SER A 1 259 ? 9.119 22.639 -25.335 1.00 45.84 259 SER A CA 1
ATOM 2098 C C . SER A 1 259 ? 10.129 22.070 -24.317 1.00 45.84 259 SER A C 1
ATOM 2100 O O . SER A 1 259 ? 11.314 21.964 -24.618 1.00 45.84 259 SER A O 1
ATOM 2102 N N . GLU A 1 260 ? 9.679 21.705 -23.114 1.00 48.47 260 GLU A N 1
ATOM 2103 C CA . GLU A 1 260 ? 10.464 21.164 -22.002 1.00 48.47 260 GLU A CA 1
ATOM 2104 C C . GLU A 1 260 ? 10.397 19.629 -21.891 1.00 48.47 260 GLU A C 1
ATOM 2106 O O . GLU A 1 260 ? 10.869 19.061 -20.906 1.00 48.47 260 GLU A O 1
ATOM 2111 N N . SER A 1 261 ? 9.835 18.918 -22.873 1.00 59.38 261 SER A N 1
ATOM 2112 C CA . SER A 1 261 ? 9.789 17.449 -22.891 1.00 59.38 261 SER A CA 1
ATOM 2113 C C . SER A 1 261 ? 11.130 16.826 -23.317 1.00 59.38 261 SER A C 1
ATOM 2115 O O . SER A 1 261 ? 11.183 16.046 -24.256 1.00 59.38 261 SER A O 1
ATOM 2117 N N . SER A 1 262 ? 12.247 17.191 -22.693 1.00 77.38 262 SER A N 1
ATOM 2118 C CA . SER A 1 262 ? 13.535 16.533 -22.959 1.00 77.38 262 SER A CA 1
ATOM 2119 C C . SER A 1 262 ? 13.731 15.325 -22.036 1.00 77.38 262 SER A C 1
ATOM 2121 O O . SER A 1 262 ? 13.149 15.262 -20.950 1.00 77.38 262 SER A O 1
ATOM 2123 N N . THR A 1 263 ? 14.598 14.381 -22.413 1.00 84.81 263 THR A N 1
ATOM 2124 C CA . THR A 1 263 ? 15.046 13.296 -21.516 1.00 84.81 263 THR A CA 1
ATOM 2125 C C . THR A 1 263 ? 15.554 13.831 -20.175 1.00 84.81 263 THR A C 1
ATOM 2127 O O . THR A 1 263 ? 15.290 13.237 -19.134 1.00 84.81 263 THR A O 1
ATOM 2130 N N . GLN A 1 264 ? 16.191 15.008 -20.178 1.00 85.44 264 GLN A N 1
ATOM 2131 C CA . GLN A 1 264 ? 16.651 15.686 -18.965 1.00 85.44 264 GLN A CA 1
ATOM 2132 C C . GLN A 1 264 ? 15.496 16.090 -18.036 1.00 85.44 264 GLN A C 1
ATOM 2134 O O . GLN A 1 264 ? 15.617 15.985 -16.821 1.00 85.44 264 GLN A O 1
ATOM 2139 N N . SER A 1 265 ? 14.363 16.528 -18.585 1.00 86.19 265 SER A N 1
ATOM 2140 C CA . SER A 1 265 ? 13.182 16.898 -17.797 1.00 86.19 265 SER A CA 1
ATOM 2141 C C . SER A 1 265 ? 12.547 15.687 -17.110 1.00 86.19 265 SER A C 1
ATOM 2143 O O . SER A 1 265 ? 12.177 15.765 -15.941 1.00 86.19 265 SER A O 1
ATOM 2145 N N . VAL A 1 266 ? 12.486 14.543 -17.803 1.00 87.75 266 VAL A N 1
ATOM 2146 C CA . VAL A 1 266 ? 12.052 13.262 -17.214 1.00 87.75 266 VAL A CA 1
ATOM 2147 C C . VAL A 1 266 ? 13.021 12.804 -16.124 1.00 87.75 266 VAL A C 1
ATOM 2149 O O . VAL A 1 266 ? 12.597 12.353 -15.063 1.00 87.75 266 VAL A O 1
ATOM 2152 N N . LEU A 1 267 ? 14.326 12.947 -16.362 1.00 85.69 267 LEU A N 1
ATOM 2153 C CA . LEU A 1 267 ? 15.355 12.612 -15.385 1.00 85.69 267 LEU A CA 1
ATOM 2154 C C . LEU A 1 267 ? 15.221 13.451 -14.105 1.00 85.69 267 LEU A C 1
ATOM 2156 O O . LEU A 1 267 ? 15.299 12.909 -13.005 1.00 85.69 267 LEU A O 1
ATOM 2160 N N . ASN A 1 268 ? 14.976 14.757 -14.243 1.00 85.81 268 ASN A N 1
ATOM 2161 C CA . ASN A 1 268 ? 14.777 15.652 -13.106 1.00 85.81 268 ASN A CA 1
ATOM 2162 C C . ASN A 1 268 ? 13.583 15.205 -12.252 1.00 85.81 268 ASN A C 1
ATOM 2164 O O . ASN A 1 268 ? 13.729 15.092 -11.037 1.00 85.81 268 ASN A O 1
ATOM 2168 N N . ASP A 1 269 ? 12.447 14.876 -12.880 1.00 85.94 269 ASP A N 1
ATOM 2169 C CA . ASP A 1 269 ? 11.268 14.356 -12.176 1.00 85.94 269 ASP A CA 1
ATOM 2170 C C . ASP A 1 269 ? 11.594 13.075 -11.394 1.00 85.94 269 ASP A C 1
ATOM 2172 O O . ASP A 1 269 ? 11.198 12.932 -10.238 1.00 85.94 269 ASP A O 1
ATOM 2176 N N . LEU A 1 270 ? 12.350 12.146 -11.993 1.00 82.69 270 LEU A N 1
ATOM 2177 C CA . LEU A 1 270 ? 12.745 10.905 -11.322 1.00 82.69 270 LEU A CA 1
ATOM 2178 C C . LEU A 1 270 ? 13.576 11.151 -10.063 1.00 82.69 270 LEU A C 1
ATOM 2180 O O . LEU A 1 270 ? 13.379 10.462 -9.061 1.00 82.69 270 LEU A O 1
ATOM 2184 N N . TYR A 1 271 ? 14.487 12.122 -10.097 1.00 81.00 271 TYR A N 1
ATOM 2185 C CA . TYR A 1 271 ? 15.356 12.415 -8.959 1.00 81.00 271 TYR A CA 1
ATOM 2186 C C . TYR A 1 271 ? 14.645 13.188 -7.840 1.00 81.00 271 TYR A C 1
ATOM 2188 O O . TYR A 1 271 ? 14.959 12.970 -6.670 1.00 81.00 271 TYR A O 1
ATOM 2196 N N . VAL A 1 272 ? 13.632 14.002 -8.157 1.00 76.75 272 VAL A N 1
ATOM 2197 C CA . VAL A 1 272 ? 12.803 14.700 -7.149 1.00 76.75 272 VAL A CA 1
ATOM 2198 C C . VAL A 1 272 ? 11.548 13.922 -6.752 1.00 76.75 272 VAL A C 1
ATOM 2200 O O . VAL A 1 272 ? 10.724 14.415 -5.989 1.00 76.75 272 VAL A O 1
ATOM 2203 N N . TRP A 1 273 ? 11.369 12.695 -7.243 1.00 73.50 273 TRP A N 1
ATOM 2204 C CA . TRP A 1 273 ? 10.148 11.911 -7.029 1.00 73.50 273 TRP A CA 1
ATOM 2205 C C . TRP A 1 273 ? 9.811 11.645 -5.553 1.00 73.50 273 TRP A C 1
ATOM 2207 O O . TRP A 1 273 ? 8.641 11.545 -5.168 1.00 73.50 273 TRP A O 1
ATOM 2217 N N . HIS A 1 274 ? 10.835 11.586 -4.707 1.00 64.88 274 HIS A N 1
ATOM 2218 C CA . HIS A 1 274 ? 10.673 11.454 -3.266 1.00 64.88 274 HIS A CA 1
ATOM 2219 C C . HIS A 1 274 ? 10.173 12.745 -2.589 1.00 64.88 274 HIS A C 1
ATOM 2221 O O . HIS A 1 274 ? 9.608 12.674 -1.502 1.00 64.88 274 HIS A O 1
ATOM 2227 N N . GLU A 1 275 ? 10.318 13.906 -3.228 1.00 66.38 275 GLU A N 1
ATOM 2228 C CA . GLU A 1 275 ? 9.880 15.218 -2.726 1.00 66.38 275 GLU A CA 1
ATOM 2229 C C . GLU A 1 275 ? 8.580 15.687 -3.395 1.00 66.38 275 GLU A C 1
ATOM 2231 O O . GLU A 1 275 ? 7.763 16.354 -2.766 1.00 66.38 275 GLU A O 1
ATOM 2236 N N . ASN A 1 276 ? 8.358 15.308 -4.657 1.00 69.38 276 ASN A N 1
ATOM 2237 C CA . ASN A 1 276 ? 7.209 15.723 -5.455 1.00 69.38 276 ASN A CA 1
ATOM 2238 C C . ASN A 1 276 ? 6.271 14.545 -5.771 1.00 69.38 276 ASN A C 1
ATOM 2240 O O . ASN A 1 276 ? 6.600 13.629 -6.530 1.00 69.38 276 ASN A O 1
ATOM 2244 N N . HIS A 1 277 ? 5.045 14.623 -5.248 1.00 67.31 277 HIS A N 1
ATOM 2245 C CA . HIS A 1 277 ? 3.993 13.624 -5.447 1.00 67.31 277 HIS A CA 1
ATOM 2246 C C . HIS A 1 277 ? 3.597 13.376 -6.898 1.00 67.31 277 HIS A C 1
ATOM 2248 O O . HIS A 1 277 ? 3.221 12.252 -7.231 1.00 67.31 277 HIS A O 1
ATOM 2254 N N . ALA A 1 278 ? 3.712 14.388 -7.755 1.00 69.00 278 ALA A N 1
ATOM 2255 C CA . ALA A 1 278 ? 3.336 14.285 -9.155 1.00 69.00 278 ALA A CA 1
ATOM 2256 C C . ALA A 1 278 ? 4.467 13.748 -10.047 1.00 69.00 278 ALA A C 1
ATOM 2258 O O . ALA A 1 278 ? 4.200 13.369 -11.183 1.00 69.00 278 ALA A O 1
ATOM 2259 N N . ALA A 1 279 ? 5.708 13.637 -9.559 1.00 78.56 279 ALA A N 1
ATOM 2260 C CA . ALA A 1 279 ? 6.864 13.490 -10.446 1.00 78.56 279 ALA A CA 1
ATOM 2261 C C . ALA A 1 279 ? 6.831 12.224 -11.321 1.00 78.56 279 ALA A C 1
ATOM 2263 O O . ALA A 1 279 ? 7.127 12.287 -12.508 1.00 78.56 279 ALA A O 1
ATOM 2264 N N . MET A 1 280 ? 6.401 11.073 -10.785 1.00 82.56 280 MET A N 1
ATOM 2265 C CA . MET A 1 280 ? 6.298 9.842 -11.589 1.00 82.56 280 MET A CA 1
ATOM 2266 C C . MET A 1 280 ? 5.171 9.929 -12.633 1.00 82.56 280 MET A C 1
ATOM 2268 O O . MET A 1 280 ? 5.279 9.369 -13.726 1.00 82.56 280 MET A O 1
ATOM 2272 N N . ILE A 1 281 ? 4.093 10.655 -12.318 1.00 82.12 281 ILE A N 1
ATOM 2273 C CA . ILE A 1 281 ? 2.979 10.916 -13.241 1.00 82.12 281 ILE A CA 1
ATOM 2274 C C . ILE A 1 281 ? 3.436 11.871 -14.344 1.00 82.12 281 ILE A C 1
ATOM 2276 O O . ILE A 1 281 ? 3.185 11.605 -15.519 1.00 82.12 281 ILE A O 1
ATOM 2280 N N . ASP A 1 282 ? 4.136 12.943 -13.981 1.00 83.12 282 ASP A N 1
ATOM 2281 C CA . ASP A 1 282 ? 4.650 13.943 -14.914 1.00 83.12 282 ASP A CA 1
ATOM 2282 C C . ASP A 1 282 ? 5.718 13.349 -15.839 1.00 83.12 282 ASP A C 1
ATOM 2284 O O . ASP A 1 282 ? 5.622 13.514 -17.056 1.00 83.12 282 ASP A O 1
ATOM 2288 N N . ALA A 1 283 ? 6.644 12.547 -15.305 1.00 88.31 283 ALA A N 1
ATOM 2289 C CA . ALA A 1 283 ? 7.616 11.785 -16.085 1.00 88.31 283 ALA A CA 1
ATOM 2290 C C . ALA A 1 283 ? 6.925 10.867 -17.106 1.00 88.31 283 ALA A C 1
ATOM 2292 O O . ALA A 1 283 ? 7.255 10.884 -18.295 1.00 88.31 283 ALA A O 1
ATOM 2293 N N . SER A 1 284 ? 5.908 10.115 -16.670 1.00 87.75 284 SER A N 1
ATOM 2294 C CA . SER A 1 284 ? 5.145 9.225 -17.554 1.00 87.75 284 SER A CA 1
ATOM 2295 C C . SER A 1 284 ? 4.375 10.011 -18.622 1.00 87.75 284 SER A C 1
ATOM 2297 O O . SER A 1 284 ? 4.349 9.618 -19.787 1.00 87.75 284 SER A O 1
ATOM 2299 N N . ARG A 1 285 ? 3.788 11.163 -18.262 1.00 85.25 285 ARG A N 1
ATOM 2300 C CA . ARG A 1 285 ? 3.098 12.063 -19.203 1.00 85.25 285 ARG A CA 1
ATOM 2301 C C . ARG A 1 285 ? 4.058 12.614 -20.259 1.00 85.25 285 ARG A C 1
ATOM 2303 O O . ARG A 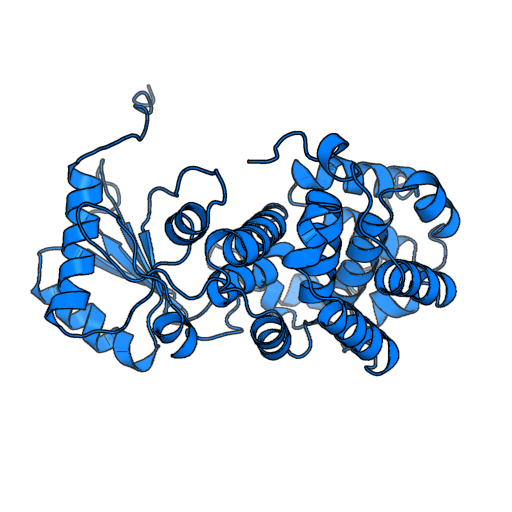1 285 ? 3.712 12.625 -21.437 1.00 85.25 285 ARG A O 1
ATOM 2310 N N . LYS A 1 286 ? 5.261 13.039 -19.863 1.00 88.31 286 LYS A N 1
ATOM 2311 C CA . LYS A 1 286 ? 6.307 13.548 -20.771 1.00 88.31 286 LYS A CA 1
ATOM 2312 C C . LYS A 1 286 ? 6.789 12.475 -21.751 1.00 88.31 286 LYS A C 1
ATOM 2314 O O . LYS A 1 286 ? 7.027 12.794 -22.915 1.00 88.31 286 LYS A O 1
ATOM 2319 N N . ILE A 1 287 ? 6.903 11.221 -21.307 1.00 89.88 287 ILE A N 1
ATOM 2320 C CA . ILE A 1 287 ? 7.221 10.074 -22.173 1.00 89.88 287 ILE A CA 1
ATOM 2321 C C . ILE A 1 287 ? 6.102 9.854 -23.193 1.00 89.88 287 ILE A C 1
ATOM 2323 O O . ILE A 1 287 ? 6.365 9.800 -24.392 1.00 89.88 287 ILE A O 1
ATOM 2327 N N . VAL A 1 288 ? 4.848 9.776 -22.738 1.00 86.94 288 VAL A N 1
ATOM 2328 C CA . VAL A 1 288 ? 3.694 9.556 -23.626 1.00 86.94 288 VAL A CA 1
ATOM 2329 C C . VAL A 1 288 ? 3.522 10.689 -24.631 1.00 86.94 288 VAL A C 1
ATOM 2331 O O . VAL A 1 288 ? 3.281 10.414 -25.803 1.00 86.94 288 VAL A O 1
ATOM 2334 N N . GLY A 1 289 ? 3.723 11.941 -24.213 1.00 84.62 289 GLY A N 1
ATOM 2335 C CA . GLY A 1 289 ? 3.660 13.105 -25.099 1.00 84.62 289 GLY A CA 1
ATOM 2336 C C . GLY A 1 289 ? 4.702 13.085 -26.224 1.00 84.62 289 GLY A C 1
ATOM 2337 O O . GLY A 1 289 ? 4.422 13.554 -27.322 1.00 84.62 289 GLY A O 1
ATOM 2338 N N . GLN A 1 290 ? 5.880 12.501 -25.987 1.00 87.94 290 GLN A N 1
ATOM 2339 C CA . GLN A 1 290 ? 6.912 12.308 -27.017 1.00 87.94 290 GLN A CA 1
ATOM 2340 C C . GLN A 1 290 ? 6.718 11.023 -27.833 1.00 87.94 290 GLN A C 1
ATOM 2342 O O . GLN A 1 290 ? 7.282 10.874 -28.921 1.00 87.94 290 GLN A O 1
ATOM 2347 N N . GLY A 1 291 ? 5.933 10.080 -27.312 1.00 88.06 291 GLY A N 1
ATOM 2348 C CA . GLY A 1 291 ? 5.668 8.794 -27.935 1.00 88.06 291 GLY A CA 1
ATOM 2349 C C . GLY A 1 291 ? 6.954 8.031 -28.254 1.00 88.06 291 GLY A C 1
ATOM 2350 O O . GLY A 1 291 ? 7.858 7.912 -27.428 1.00 88.06 291 GLY A O 1
ATOM 2351 N N . ARG A 1 292 ? 7.054 7.518 -29.485 1.00 88.56 292 ARG A N 1
ATOM 2352 C CA . ARG A 1 292 ? 8.216 6.738 -29.950 1.00 88.56 292 ARG A CA 1
ATOM 2353 C C . ARG A 1 292 ? 9.496 7.562 -30.137 1.00 88.56 292 ARG A C 1
ATOM 2355 O O . ARG A 1 292 ? 10.543 6.964 -30.359 1.00 88.56 292 ARG A O 1
ATOM 2362 N N . ASN A 1 293 ? 9.419 8.892 -30.055 1.00 89.69 293 ASN A N 1
ATOM 2363 C CA . ASN A 1 293 ? 10.580 9.774 -30.196 1.00 89.69 293 ASN A CA 1
ATOM 2364 C C . ASN A 1 293 ? 11.326 9.997 -28.871 1.00 89.69 293 ASN A C 1
ATOM 2366 O O . ASN A 1 293 ? 12.389 10.611 -28.885 1.00 89.69 293 ASN A O 1
ATOM 2370 N N . PHE A 1 294 ? 10.789 9.531 -27.737 1.00 92.81 294 PHE A N 1
ATOM 2371 C CA . PHE A 1 294 ? 11.479 9.647 -26.455 1.00 92.81 294 PHE A CA 1
ATOM 2372 C C . PHE A 1 294 ? 12.792 8.850 -26.460 1.00 92.81 294 PHE A C 1
ATOM 2374 O O . PHE A 1 294 ? 12.801 7.645 -26.729 1.00 92.81 294 PHE A O 1
ATOM 2381 N N . ASP A 1 295 ? 13.897 9.514 -26.118 1.00 93.81 295 ASP A N 1
ATOM 2382 C CA . ASP A 1 295 ? 15.226 8.904 -26.088 1.00 93.81 295 ASP A CA 1
ATOM 2383 C C . ASP A 1 295 ? 15.440 8.101 -24.794 1.00 93.81 295 ASP A C 1
ATOM 2385 O O . ASP A 1 295 ? 15.995 8.576 -23.795 1.00 93.81 295 ASP A O 1
ATOM 2389 N N . TRP A 1 296 ? 14.959 6.857 -24.824 1.00 94.00 296 TRP A N 1
ATOM 2390 C CA . TRP A 1 296 ? 15.140 5.879 -23.754 1.00 94.00 296 TRP A CA 1
ATOM 2391 C C . TRP A 1 296 ? 16.600 5.482 -23.538 1.00 94.00 296 TRP A C 1
ATOM 2393 O O . TRP A 1 296 ? 16.977 5.203 -22.401 1.00 94.00 296 TRP A O 1
ATOM 2403 N N . ASP A 1 297 ? 17.411 5.432 -24.598 1.00 92.81 297 ASP A N 1
ATOM 2404 C CA . ASP A 1 297 ? 18.814 5.032 -24.477 1.00 92.81 297 ASP A CA 1
ATOM 2405 C C . ASP A 1 297 ? 19.566 6.079 -23.650 1.00 92.81 297 ASP A C 1
ATOM 2407 O O . ASP A 1 297 ? 20.256 5.731 -22.689 1.00 92.81 297 ASP A O 1
ATOM 2411 N N . LYS A 1 298 ? 19.336 7.366 -23.941 1.00 92.75 298 LYS A N 1
ATOM 2412 C CA . LYS A 1 298 ? 19.848 8.465 -23.125 1.00 92.75 298 LYS A CA 1
ATOM 2413 C C . LYS A 1 298 ? 19.331 8.410 -21.689 1.00 92.75 298 LYS A C 1
ATOM 2415 O O . LYS A 1 298 ? 20.133 8.563 -20.774 1.00 92.75 298 LYS A O 1
ATOM 2420 N N . LEU A 1 299 ? 18.034 8.153 -21.466 1.00 92.69 299 LEU A N 1
ATOM 2421 C CA . LEU A 1 299 ? 17.486 8.066 -20.104 1.00 92.69 299 LEU A CA 1
ATOM 2422 C C . LEU A 1 299 ? 18.198 6.977 -19.292 1.00 92.69 299 LEU A C 1
ATOM 2424 O O . LEU A 1 299 ? 18.565 7.210 -18.146 1.00 92.69 299 LEU A O 1
ATOM 2428 N N . ILE A 1 300 ? 18.391 5.794 -19.880 1.00 92.12 300 ILE A N 1
ATOM 2429 C CA . ILE A 1 300 ? 19.040 4.656 -19.217 1.00 92.12 300 ILE A CA 1
ATOM 2430 C C . ILE A 1 300 ? 20.503 4.975 -18.898 1.00 92.12 300 ILE A C 1
ATOM 2432 O O . ILE A 1 300 ? 20.970 4.635 -17.811 1.00 92.12 300 ILE A O 1
ATOM 2436 N N . VAL A 1 301 ? 21.213 5.644 -19.814 1.00 90.19 301 VAL A N 1
ATOM 2437 C CA . VAL A 1 301 ? 22.588 6.110 -19.584 1.00 90.19 301 VAL A CA 1
ATOM 2438 C C . VAL A 1 301 ? 22.639 7.127 -18.442 1.00 90.19 301 VAL A C 1
ATOM 2440 O O . VAL A 1 301 ? 23.434 6.958 -17.521 1.00 90.19 301 VAL A O 1
ATOM 2443 N N . ASP A 1 302 ? 21.770 8.139 -18.462 1.00 87.94 302 ASP A N 1
ATOM 2444 C CA . ASP A 1 302 ? 21.783 9.235 -17.485 1.00 87.94 302 ASP A CA 1
ATOM 2445 C C . ASP A 1 302 ? 21.295 8.797 -16.086 1.00 87.94 302 ASP A C 1
ATOM 2447 O O . ASP A 1 302 ? 21.737 9.323 -15.063 1.00 87.94 302 ASP A O 1
ATOM 2451 N N . VAL A 1 303 ? 20.383 7.821 -16.018 1.00 87.12 303 VAL A N 1
ATOM 2452 C CA . VAL A 1 303 ? 19.946 7.191 -14.760 1.00 87.12 303 VAL A CA 1
ATOM 2453 C C . VAL A 1 303 ? 21.057 6.324 -14.151 1.00 87.12 303 VAL A C 1
ATOM 2455 O O . VAL A 1 303 ? 21.143 6.205 -12.924 1.00 87.12 303 VAL A O 1
ATOM 2458 N N . GLY A 1 304 ? 21.904 5.716 -14.987 1.00 86.88 304 GLY A N 1
ATOM 2459 C CA . GLY A 1 304 ? 23.046 4.912 -14.563 1.00 86.88 304 GLY A CA 1
ATOM 2460 C C . GLY A 1 304 ? 22.656 3.775 -13.615 1.00 86.88 304 GLY A C 1
ATOM 2461 O O . GLY A 1 304 ? 21.772 2.961 -13.898 1.00 86.88 304 GLY A O 1
ATOM 2462 N N . ASP A 1 305 ? 23.302 3.725 -12.451 1.00 83.50 305 ASP A N 1
ATOM 2463 C CA . ASP A 1 305 ? 23.076 2.672 -11.458 1.00 83.50 305 ASP A CA 1
ATOM 2464 C C . ASP A 1 305 ? 21.667 2.706 -10.832 1.00 83.50 305 ASP A C 1
ATOM 2466 O O . ASP A 1 305 ? 21.180 1.695 -10.312 1.00 83.50 305 ASP A O 1
ATOM 2470 N N . ASN A 1 306 ? 20.955 3.832 -10.952 1.00 84.50 306 ASN A N 1
ATOM 2471 C CA . ASN A 1 306 ? 19.582 3.991 -10.473 1.00 84.50 306 ASN A CA 1
ATOM 2472 C C . ASN A 1 306 ? 18.541 3.397 -11.433 1.00 84.50 306 ASN A C 1
ATOM 2474 O O . ASN A 1 306 ? 17.366 3.752 -11.366 1.00 84.50 306 ASN A O 1
ATOM 2478 N N . TRP A 1 307 ? 18.930 2.477 -12.322 1.00 90.19 307 TRP A N 1
ATOM 2479 C CA . TRP A 1 307 ? 18.059 1.897 -13.352 1.00 90.19 307 TRP A CA 1
ATOM 2480 C C . TRP A 1 307 ? 16.762 1.275 -12.803 1.00 90.19 307 TRP A C 1
ATOM 2482 O O . TRP A 1 307 ? 15.792 1.153 -13.548 1.00 90.19 307 TRP A O 1
ATOM 2492 N N . ARG A 1 308 ? 16.688 0.940 -11.502 1.00 91.19 308 ARG A N 1
ATOM 2493 C CA . ARG A 1 308 ? 15.428 0.539 -10.843 1.00 91.19 308 ARG A CA 1
ATOM 2494 C C . ARG A 1 308 ? 14.356 1.632 -10.922 1.00 91.19 308 ARG A C 1
ATOM 2496 O O . ARG A 1 308 ? 13.187 1.293 -11.072 1.00 91.19 308 ARG A O 1
ATOM 2503 N N . LEU A 1 309 ? 14.730 2.914 -10.891 1.00 89.25 309 LEU A N 1
ATOM 2504 C CA . LEU A 1 309 ? 13.809 4.033 -11.129 1.00 89.25 309 LEU A CA 1
ATOM 2505 C C . LEU A 1 309 ? 13.303 4.046 -12.572 1.00 89.25 309 LEU A C 1
ATOM 2507 O O . LEU A 1 309 ? 12.110 4.230 -12.786 1.00 89.25 309 LEU A O 1
ATOM 2511 N N . ALA A 1 310 ? 14.171 3.780 -13.553 1.00 92.81 310 ALA A N 1
ATOM 2512 C CA . ALA A 1 310 ? 13.756 3.657 -14.951 1.00 92.81 310 ALA A CA 1
ATOM 2513 C C . ALA A 1 310 ? 12.824 2.449 -15.166 1.00 92.81 310 ALA A C 1
ATOM 2515 O O . ALA A 1 310 ? 11.823 2.566 -15.870 1.00 92.81 310 ALA A O 1
ATOM 2516 N N . LEU A 1 311 ? 13.095 1.312 -14.510 1.00 94.75 311 LEU A N 1
ATOM 2517 C CA . LEU A 1 311 ? 12.195 0.153 -14.492 1.00 94.75 311 LEU A CA 1
ATOM 2518 C C . LEU A 1 311 ? 10.837 0.520 -13.877 1.00 94.75 311 LEU A C 1
ATOM 2520 O O . LEU A 1 311 ? 9.799 0.203 -14.455 1.00 94.75 311 LEU A O 1
ATOM 2524 N N . CYS A 1 312 ? 10.830 1.214 -12.738 1.00 92.56 312 CYS A N 1
ATOM 2525 C CA . CYS A 1 312 ? 9.598 1.679 -12.106 1.00 92.56 312 CYS A CA 1
ATOM 2526 C C . CYS A 1 312 ? 8.822 2.632 -13.013 1.00 92.56 312 CYS A C 1
ATOM 2528 O O . CYS A 1 312 ? 7.628 2.432 -13.185 1.00 92.56 312 CYS A O 1
ATOM 2530 N N . LEU A 1 313 ? 9.487 3.598 -13.648 1.00 92.31 313 LEU A N 1
ATOM 2531 C CA . LEU A 1 313 ? 8.862 4.527 -14.588 1.00 92.31 313 LEU A CA 1
ATOM 2532 C C . LEU A 1 313 ? 8.242 3.805 -15.784 1.00 92.31 313 LEU A C 1
ATOM 2534 O O . LEU A 1 313 ? 7.117 4.111 -16.170 1.00 92.31 313 LEU A O 1
ATOM 2538 N N . MET A 1 314 ? 8.948 2.822 -16.343 1.00 93.56 314 MET A N 1
ATOM 2539 C CA . MET A 1 314 ? 8.453 1.988 -17.436 1.00 93.56 314 MET A CA 1
ATOM 2540 C C . MET A 1 314 ? 7.180 1.233 -17.025 1.00 93.56 314 MET A C 1
ATOM 2542 O O . MET A 1 314 ? 6.153 1.335 -17.693 1.00 93.56 314 MET A O 1
ATOM 2546 N N . LEU A 1 315 ? 7.226 0.516 -15.897 1.00 91.44 315 LEU A N 1
ATOM 2547 C CA . LEU A 1 315 ? 6.088 -0.243 -15.364 1.00 91.44 315 LEU A CA 1
ATOM 2548 C C . LEU A 1 315 ? 4.908 0.669 -15.023 1.00 91.44 315 LEU A C 1
ATOM 2550 O O . LEU A 1 315 ? 3.764 0.348 -15.334 1.00 91.44 315 LEU A O 1
ATOM 2554 N N . TYR A 1 316 ? 5.189 1.815 -14.415 1.00 87.81 316 TYR A N 1
ATOM 2555 C CA . TYR A 1 316 ? 4.191 2.789 -14.009 1.00 87.81 316 TYR A CA 1
ATOM 2556 C C . TYR A 1 316 ? 3.539 3.477 -15.217 1.00 87.81 316 TYR A C 1
ATOM 2558 O O . TYR A 1 316 ? 2.325 3.659 -15.233 1.00 87.81 316 TYR A O 1
ATOM 2566 N N . THR A 1 317 ? 4.302 3.756 -16.279 1.00 87.00 317 THR A N 1
ATOM 2567 C CA . THR A 1 317 ? 3.764 4.242 -17.562 1.00 87.00 317 THR A CA 1
ATOM 2568 C C . THR A 1 317 ? 2.810 3.217 -18.182 1.00 87.00 317 THR A C 1
ATOM 2570 O O . THR A 1 317 ? 1.747 3.589 -18.675 1.00 87.00 317 THR A O 1
ATOM 2573 N N . GLU A 1 318 ? 3.136 1.922 -18.122 1.00 86.19 318 GLU A N 1
ATOM 2574 C CA . GLU A 1 318 ? 2.230 0.855 -18.578 1.00 86.19 318 GLU A CA 1
ATOM 2575 C C . GLU A 1 318 ? 0.967 0.751 -17.720 1.00 86.19 318 GLU A C 1
ATOM 2577 O O . GLU A 1 318 ? -0.115 0.545 -18.262 1.00 86.19 318 GLU A O 1
ATOM 2582 N N . VAL A 1 319 ? 1.076 0.921 -16.400 1.00 82.75 319 VAL A N 1
ATOM 2583 C CA . VAL A 1 319 ? -0.099 0.961 -15.516 1.00 82.75 319 VAL A CA 1
ATOM 2584 C C . VAL A 1 319 ? -0.992 2.155 -15.866 1.00 82.75 319 VAL A C 1
ATOM 2586 O O . VAL A 1 319 ? -2.198 1.988 -16.018 1.00 82.75 319 VAL A O 1
ATOM 2589 N N . LEU A 1 320 ? -0.407 3.343 -16.042 1.00 79.56 320 LEU A N 1
ATOM 2590 C CA . LEU A 1 320 ? -1.144 4.579 -16.311 1.00 79.56 320 LEU A CA 1
ATOM 2591 C C . LEU A 1 320 ? -1.820 4.605 -17.685 1.00 79.56 320 LEU A C 1
ATOM 2593 O O . LEU A 1 320 ? -2.944 5.084 -17.809 1.00 79.56 320 LEU A O 1
ATOM 2597 N N . TYR A 1 321 ? -1.122 4.136 -18.718 1.00 79.06 321 TYR A N 1
ATOM 2598 C CA . TYR A 1 321 ? -1.515 4.357 -20.111 1.00 79.06 321 TYR A CA 1
ATOM 2599 C C . TYR A 1 321 ? -1.793 3.060 -20.884 1.00 79.06 321 TYR A C 1
ATOM 2601 O O . TYR A 1 321 ? -2.062 3.120 -22.084 1.00 79.06 321 TYR A O 1
ATOM 2609 N N . GLY A 1 322 ? -1.733 1.893 -20.232 1.00 80.81 322 GLY A N 1
ATOM 2610 C CA . GLY A 1 322 ? -2.066 0.596 -20.825 1.00 80.81 322 GLY A CA 1
ATOM 2611 C C . GLY A 1 322 ? -1.305 0.311 -22.116 1.00 80.81 322 GLY A C 1
ATOM 2612 O O . GLY A 1 322 ? -0.087 0.491 -22.200 1.00 80.81 322 GLY A O 1
ATOM 2613 N N . GLU A 1 323 ? -2.046 -0.087 -23.152 1.00 80.94 323 GLU A N 1
ATOM 2614 C CA . GLU A 1 323 ? -1.513 -0.337 -24.494 1.00 80.94 323 GLU A CA 1
ATOM 2615 C C . GLU A 1 323 ? -0.788 0.878 -25.084 1.00 80.94 323 GLU A C 1
ATOM 2617 O O . GLU A 1 323 ? 0.279 0.716 -25.671 1.00 80.94 323 GLU A O 1
ATOM 2622 N N . THR A 1 324 ? -1.302 2.099 -24.892 1.00 82.25 324 THR A N 1
ATOM 2623 C CA . THR A 1 324 ? -0.636 3.323 -25.369 1.00 82.25 324 THR A CA 1
ATOM 2624 C C . THR A 1 324 ? 0.743 3.466 -24.737 1.00 82.25 324 THR A C 1
ATOM 2626 O O . THR A 1 324 ? 1.727 3.655 -25.450 1.00 82.25 324 THR A O 1
ATOM 2629 N N . GLY A 1 325 ? 0.825 3.319 -23.411 1.00 83.38 325 GLY A N 1
ATOM 2630 C CA . GLY A 1 325 ? 2.089 3.370 -22.676 1.00 83.38 325 GLY A CA 1
ATOM 2631 C C . GLY A 1 325 ? 3.041 2.251 -23.084 1.00 83.38 325 GLY A C 1
ATOM 2632 O O . GLY A 1 325 ? 4.233 2.471 -23.249 1.00 83.38 325 GLY A O 1
ATOM 2633 N N . SER A 1 326 ? 2.525 1.051 -23.324 1.00 84.69 326 SER A N 1
ATOM 2634 C CA . SER A 1 326 ? 3.350 -0.071 -23.757 1.00 84.69 326 SER A CA 1
ATOM 2635 C C . SER A 1 326 ? 3.905 0.081 -25.176 1.00 84.69 326 SER A C 1
ATOM 2637 O O . SER A 1 326 ? 5.083 -0.203 -25.400 1.00 84.69 326 SER A O 1
ATOM 2639 N N . ASN A 1 327 ? 3.091 0.556 -26.121 1.00 86.19 327 ASN A N 1
ATOM 2640 C CA . ASN A 1 327 ? 3.427 0.632 -27.546 1.00 86.19 327 ASN A CA 1
ATOM 2641 C C . ASN A 1 327 ? 4.498 1.680 -27.884 1.00 86.19 327 ASN A C 1
ATOM 2643 O O . ASN A 1 327 ? 5.070 1.654 -28.983 1.00 86.19 327 ASN A O 1
ATOM 2647 N N . ILE A 1 328 ? 4.746 2.619 -26.970 1.00 88.94 328 ILE A N 1
ATOM 2648 C CA . ILE A 1 328 ? 5.781 3.652 -27.102 1.00 88.94 328 ILE A CA 1
ATOM 2649 C C . ILE A 1 328 ? 7.105 3.245 -26.443 1.00 88.94 328 ILE A C 1
ATOM 2651 O O . ILE A 1 328 ? 8.135 3.844 -26.744 1.00 88.94 328 ILE A O 1
ATOM 2655 N N . ILE A 1 329 ? 7.103 2.227 -25.575 1.00 91.69 329 ILE A N 1
ATOM 2656 C CA . ILE A 1 329 ? 8.303 1.740 -24.887 1.00 91.69 329 ILE A CA 1
ATOM 2657 C C . ILE A 1 329 ? 8.971 0.671 -25.766 1.00 91.69 329 ILE A C 1
ATOM 2659 O O . ILE A 1 329 ? 8.380 -0.388 -26.003 1.00 91.69 329 ILE A O 1
ATOM 2663 N N . PRO A 1 330 ? 10.219 0.877 -26.229 1.00 93.75 330 PRO A N 1
ATOM 2664 C CA . PRO A 1 330 ? 10.896 -0.085 -27.090 1.00 93.75 330 PRO A CA 1
ATOM 2665 C C . PRO A 1 330 ? 11.046 -1.464 -26.436 1.00 93.75 330 PRO A C 1
ATOM 2667 O O . PRO A 1 330 ? 11.446 -1.580 -25.277 1.00 93.75 330 PRO A O 1
ATOM 2670 N N . GLN A 1 331 ? 10.839 -2.540 -27.204 1.00 91.06 331 GLN A N 1
ATOM 2671 C CA . GLN A 1 331 ? 10.991 -3.909 -26.690 1.00 91.06 331 GLN A CA 1
ATOM 2672 C C . GLN A 1 331 ? 12.401 -4.179 -26.134 1.00 91.06 331 GLN A C 1
ATOM 2674 O O . GLN A 1 331 ? 12.545 -4.930 -25.170 1.00 91.06 331 GLN A O 1
ATOM 2679 N N . LYS A 1 332 ? 13.436 -3.536 -26.699 1.00 94.00 332 LYS A N 1
ATOM 2680 C CA . LYS A 1 332 ? 14.809 -3.604 -26.175 1.00 94.00 332 LYS A CA 1
ATOM 2681 C C . LYS A 1 332 ? 14.918 -3.065 -24.744 1.00 94.00 332 LYS A C 1
ATOM 2683 O O . LYS A 1 332 ? 15.527 -3.721 -23.911 1.00 94.00 332 LYS A O 1
ATOM 2688 N N . VAL A 1 333 ? 14.258 -1.943 -24.443 1.00 94.56 333 VAL A N 1
ATOM 2689 C CA . VAL A 1 333 ? 14.242 -1.307 -23.114 1.00 94.56 333 VAL A CA 1
ATOM 2690 C C . VAL A 1 333 ? 13.522 -2.205 -22.115 1.00 94.56 333 VAL A C 1
ATOM 2692 O O . VAL A 1 333 ? 14.035 -2.471 -21.032 1.00 94.56 333 VAL A O 1
ATOM 2695 N N . ARG A 1 334 ? 12.367 -2.747 -22.522 1.00 93.12 334 ARG A N 1
ATOM 2696 C CA . ARG A 1 334 ? 11.585 -3.703 -21.725 1.00 93.12 334 ARG A CA 1
ATOM 2697 C C . ARG A 1 334 ? 12.415 -4.917 -21.321 1.00 93.12 334 ARG A C 1
ATOM 2699 O O . ARG A 1 334 ? 12.440 -5.285 -20.148 1.00 93.12 334 ARG A O 1
ATOM 2706 N N . LYS A 1 335 ? 13.088 -5.543 -22.291 1.00 92.94 335 LYS A N 1
ATOM 2707 C CA . LYS A 1 335 ? 13.937 -6.722 -22.066 1.00 92.94 335 LYS A CA 1
ATOM 2708 C C . LYS A 1 335 ? 15.161 -6.389 -21.215 1.00 92.94 335 LYS A C 1
ATOM 2710 O O . LYS A 1 335 ? 15.477 -7.158 -20.316 1.00 92.94 335 LYS A O 1
ATOM 2715 N N . ASP A 1 336 ? 15.804 -5.249 -21.463 1.00 94.44 336 ASP A N 1
ATOM 2716 C CA . ASP A 1 336 ? 16.967 -4.804 -20.694 1.00 94.44 336 ASP A CA 1
ATOM 2717 C C . ASP A 1 336 ? 16.608 -4.583 -19.217 1.00 94.44 336 ASP A C 1
ATOM 2719 O O . ASP A 1 336 ? 17.118 -5.282 -18.347 1.00 94.44 336 ASP A O 1
ATOM 2723 N N . LEU A 1 337 ? 15.662 -3.690 -18.913 1.00 95.31 337 LEU A N 1
ATOM 2724 C CA . LEU A 1 337 ? 15.330 -3.333 -17.528 1.00 95.31 337 LEU A CA 1
ATOM 2725 C C . LEU A 1 337 ? 14.751 -4.511 -16.728 1.00 95.31 337 LEU A C 1
ATOM 2727 O O . LEU A 1 337 ? 15.124 -4.713 -15.569 1.00 95.31 337 LEU A O 1
ATOM 2731 N N . SER A 1 338 ? 13.876 -5.321 -17.336 1.00 94.19 338 SER A N 1
ATOM 2732 C CA . SER A 1 338 ? 13.341 -6.517 -16.668 1.00 94.19 338 SER A CA 1
ATOM 2733 C C . SER A 1 338 ? 14.405 -7.604 -16.473 1.00 94.19 338 SER A C 1
ATOM 2735 O O . SER A 1 338 ? 14.429 -8.260 -15.429 1.00 94.19 338 SER A O 1
ATOM 2737 N N . GLY A 1 339 ? 15.316 -7.769 -17.438 1.00 93.81 339 GLY A N 1
ATOM 2738 C CA . GLY A 1 339 ? 16.446 -8.691 -17.355 1.00 93.81 339 GLY A CA 1
ATOM 2739 C C . GLY A 1 339 ? 17.486 -8.263 -16.320 1.00 93.81 339 GLY A C 1
ATOM 2740 O O . GLY A 1 339 ? 17.996 -9.111 -15.587 1.00 93.81 339 GLY A O 1
ATOM 2741 N N . ARG A 1 340 ? 17.760 -6.956 -16.190 1.00 93.44 340 ARG A N 1
ATOM 2742 C CA . ARG A 1 340 ? 18.614 -6.405 -15.124 1.00 93.44 340 ARG A CA 1
ATOM 2743 C C . ARG A 1 340 ? 18.073 -6.757 -13.748 1.00 93.44 340 ARG A C 1
ATOM 2745 O O . ARG A 1 340 ? 18.852 -7.173 -12.904 1.00 93.44 340 ARG A O 1
ATOM 2752 N N . PHE A 1 341 ? 16.762 -6.648 -13.529 1.00 93.12 341 PHE A N 1
ATOM 2753 C CA . PHE A 1 341 ? 16.148 -7.015 -12.249 1.00 93.12 341 PHE A CA 1
ATOM 2754 C C . PHE A 1 341 ? 16.171 -8.511 -11.960 1.00 93.12 341 PHE A C 1
ATOM 2756 O O . PHE A 1 341 ? 16.465 -8.906 -10.837 1.00 93.12 341 PHE A O 1
ATOM 2763 N N . LEU A 1 342 ? 15.900 -9.351 -12.959 1.00 93.12 342 LEU A N 1
ATOM 2764 C CA . LEU A 1 342 ? 15.993 -10.799 -12.780 1.00 93.12 342 LEU A CA 1
ATOM 2765 C C . LEU A 1 342 ? 17.407 -11.221 -12.348 1.00 93.12 342 LEU A C 1
ATOM 2767 O O . LEU A 1 342 ? 17.574 -12.038 -11.443 1.00 93.12 342 LEU A O 1
ATOM 2771 N N . ASN A 1 343 ? 18.419 -10.639 -12.993 1.00 90.69 343 ASN A N 1
ATOM 2772 C CA . ASN A 1 343 ? 19.820 -11.002 -12.798 1.00 90.69 343 ASN A CA 1
ATOM 2773 C C . ASN A 1 343 ? 20.530 -10.166 -11.728 1.00 90.69 343 ASN A C 1
ATOM 2775 O O . ASN A 1 343 ? 21.717 -10.383 -11.476 1.00 90.69 343 ASN A O 1
ATOM 2779 N N . SER A 1 344 ? 19.848 -9.204 -11.105 1.00 86.62 344 SER A N 1
ATOM 2780 C CA . SER A 1 344 ? 20.498 -8.333 -10.140 1.00 86.62 344 SER A CA 1
ATOM 2781 C C . SER A 1 344 ? 20.834 -9.094 -8.863 1.00 86.62 344 SER A C 1
ATOM 2783 O O . SER A 1 344 ? 19.980 -9.698 -8.201 1.00 86.62 344 SER A O 1
ATOM 2785 N N . SER A 1 345 ? 22.101 -8.986 -8.474 1.00 78.44 345 SER A N 1
ATOM 2786 C CA . SER A 1 345 ? 22.490 -9.112 -7.080 1.00 78.44 345 SER A CA 1
ATOM 2787 C C . SER A 1 345 ? 22.299 -7.741 -6.430 1.00 78.44 345 SER A C 1
ATOM 2789 O O . SER A 1 345 ? 22.760 -6.743 -6.989 1.00 78.44 345 SER A O 1
ATOM 2791 N N . PRO A 1 346 ? 21.613 -7.639 -5.284 1.00 70.12 346 PRO A N 1
ATOM 2792 C CA . PRO A 1 346 ? 21.479 -6.362 -4.605 1.00 70.12 346 PRO A CA 1
ATOM 2793 C C . PRO A 1 346 ? 22.859 -5.872 -4.146 1.00 70.12 346 PRO A C 1
ATOM 2795 O O . PRO A 1 346 ? 23.483 -6.480 -3.276 1.00 70.12 346 PRO A O 1
ATOM 2798 N N . ASP A 1 347 ? 23.356 -4.791 -4.741 1.00 63.28 347 ASP A N 1
ATOM 2799 C CA . ASP A 1 347 ? 24.628 -4.181 -4.357 1.00 63.28 347 ASP A CA 1
ATOM 2800 C C . ASP A 1 347 ? 24.448 -3.181 -3.211 1.00 63.28 347 ASP A C 1
ATOM 2802 O O . ASP A 1 347 ? 23.338 -2.851 -2.794 1.00 63.28 347 ASP A O 1
ATOM 2806 N N . LYS A 1 348 ? 25.563 -2.784 -2.597 1.00 55.78 348 LYS A N 1
ATOM 2807 C CA . LYS A 1 348 ? 25.584 -2.303 -1.211 1.00 55.78 348 LYS A CA 1
ATOM 2808 C C . LYS A 1 348 ? 24.937 -0.915 -1.010 1.00 55.78 348 LYS A C 1
ATOM 2810 O O . LYS A 1 348 ? 24.481 -0.651 0.098 1.00 55.78 348 LYS A O 1
ATOM 2815 N N . GLU A 1 349 ? 24.902 -0.031 -2.016 1.00 52.50 349 GLU A N 1
ATOM 2816 C CA . GLU A 1 349 ? 24.853 1.425 -1.747 1.00 52.50 349 GLU A CA 1
ATOM 2817 C C . GLU A 1 349 ? 24.221 2.311 -2.852 1.00 52.50 349 GLU A C 1
ATOM 2819 O O . GLU A 1 349 ? 24.766 3.361 -3.181 1.00 52.50 349 GLU A O 1
ATOM 2824 N N . LEU A 1 350 ? 23.076 1.946 -3.443 1.00 56.28 350 LEU A N 1
ATOM 2825 C CA . LEU A 1 350 ? 22.445 2.814 -4.463 1.00 56.28 350 LEU A CA 1
ATOM 2826 C C . LEU A 1 350 ? 21.309 3.696 -3.921 1.00 56.28 350 LEU A C 1
ATOM 2828 O O . LEU A 1 350 ? 21.263 4.887 -4.217 1.00 56.28 350 LEU A O 1
ATOM 2832 N N . GLY A 1 351 ? 20.449 3.178 -3.041 1.00 51.47 351 GLY A N 1
ATOM 2833 C CA . GLY A 1 351 ? 19.309 3.942 -2.519 1.00 51.47 351 GLY A CA 1
ATOM 2834 C C . GLY A 1 351 ? 19.639 5.036 -1.497 1.00 51.47 351 GLY A C 1
ATOM 2835 O O . GLY A 1 351 ? 18.832 5.937 -1.305 1.00 51.47 351 GLY A O 1
ATOM 2836 N N . THR A 1 352 ? 20.806 5.011 -0.845 1.00 49.72 352 THR A N 1
ATOM 2837 C CA . THR A 1 352 ? 21.128 5.953 0.250 1.00 49.72 352 THR A CA 1
ATOM 2838 C C . THR A 1 352 ? 21.401 7.379 -0.217 1.00 49.72 352 THR A C 1
ATOM 2840 O O . THR A 1 352 ? 21.229 8.308 0.565 1.00 49.72 352 THR A O 1
ATOM 2843 N N . LYS A 1 353 ? 21.824 7.572 -1.475 1.00 49.75 353 LYS A N 1
ATOM 2844 C CA . LYS A 1 353 ? 22.151 8.905 -2.013 1.00 49.75 353 LYS A CA 1
ATOM 2845 C C . LYS A 1 353 ? 20.929 9.671 -2.522 1.00 49.75 353 LYS A C 1
ATOM 2847 O O . LYS A 1 353 ? 20.939 10.893 -2.478 1.00 49.75 353 LYS A O 1
ATOM 2852 N N . LEU A 1 354 ? 19.901 8.964 -2.995 1.00 53.78 354 LEU A N 1
ATOM 2853 C CA . LEU A 1 354 ? 18.651 9.567 -3.481 1.00 53.78 354 LEU A CA 1
ATOM 2854 C C . LEU A 1 354 ? 17.576 9.677 -2.407 1.00 53.78 354 LEU A C 1
ATOM 2856 O O . LEU A 1 354 ? 16.662 10.481 -2.530 1.00 53.78 354 LEU A O 1
ATOM 2860 N N . PHE A 1 355 ? 17.695 8.868 -1.359 1.00 56.44 355 PHE A N 1
ATOM 2861 C CA . PHE A 1 355 ? 16.786 8.861 -0.229 1.00 56.44 355 PHE A CA 1
ATOM 2862 C C . PHE A 1 355 ? 17.629 9.110 1.021 1.00 56.44 355 PHE A C 1
ATOM 2864 O O . PHE A 1 355 ? 18.021 8.151 1.692 1.00 56.44 355 PHE A O 1
ATOM 2871 N N . PRO A 1 356 ? 17.940 10.385 1.341 1.00 46.56 356 PRO A N 1
ATOM 2872 C CA . PRO A 1 356 ? 18.718 10.722 2.537 1.00 46.56 356 PRO A CA 1
ATOM 2873 C C . PRO A 1 356 ? 18.019 10.249 3.819 1.00 46.56 356 PRO A C 1
ATOM 2875 O O . PRO A 1 356 ? 18.643 10.101 4.868 1.00 46.56 356 PRO A O 1
ATOM 2878 N N . TYR A 1 357 ? 16.727 9.947 3.716 1.00 48.38 357 TYR A N 1
ATOM 2879 C CA . TYR A 1 357 ? 15.912 9.433 4.787 1.00 48.38 357 TYR A CA 1
ATOM 2880 C C . TYR A 1 357 ? 15.668 7.925 4.656 1.00 48.38 357 TYR A C 1
ATOM 2882 O O . TYR A 1 357 ? 14.622 7.474 4.189 1.00 48.38 357 TYR A O 1
ATOM 2890 N N . ARG A 1 358 ? 16.623 7.122 5.136 1.00 46.38 358 ARG A N 1
ATOM 2891 C CA . ARG A 1 358 ? 16.291 5.802 5.692 1.00 46.38 358 ARG A CA 1
ATOM 2892 C C . ARG A 1 358 ? 15.576 6.047 7.029 1.00 46.38 358 ARG A C 1
ATOM 2894 O O . ARG A 1 358 ? 16.237 6.030 8.061 1.00 46.38 358 ARG A O 1
ATOM 2901 N N . PHE A 1 359 ? 14.284 6.372 7.016 1.00 47.50 359 PHE A N 1
ATOM 2902 C CA . PHE A 1 359 ? 13.493 6.410 8.253 1.00 47.50 359 PHE A CA 1
ATOM 2903 C C . PHE A 1 359 ? 13.191 4.996 8.713 1.00 47.50 359 PHE A C 1
ATOM 2905 O O . PHE A 1 359 ? 12.900 4.143 7.839 1.00 47.50 359 PHE A O 1
#

Radius of gyration: 21.51 Å; chains: 1; bounding box: 50×50×57 Å

Foldseek 3Di:
DPPPPDDPPDPLLLLVVVVLLLVLCVVVVFFKAWAAQVLLVVLPVVDHRDQATEIEHAPVCVVVSVVSLVPRDVWDWACPDVLFWIKTWPDPDPPDPPIYIYIYTQAQLLSLGGRDPQQRVLWDFDDGSNDTGTHGQLLVNLLSLLLLLLVFVCSLVSSLSSQLSCCVPVVRHDLVVSCVSCPLPSLSSVLSLLVNLQAAFLSCPSRRDLVSLVVSLCCLVVDDQDAAAPLSSVQDDVPPCNDVSVVLVVVVPLPPDDPQLALVQLLVLLLCSNVDGCSLVVSLVSLLNCFLVHDPVVNCVVCDPVLSSVSSSLSVNCNHHTPSSVNRDDPVSSCVSSVCSSPDRRHHDRNCVSCVDPD

Organism: NCBI:txid1802491

InterPro domains:
  IPR043519 Nucleotidyltransferase superfamily [SSF81301] (20-144)

Secondary structure (DSSP, 8-state):
--------TT-HHHHHHHHHHHHHHHHTT---EE-HHHHHHHTT--SPPPSSEEEE--GGGHHHHHHHHHHHSS-EEEEEETTTEEEEESSSSTTSSS--EEEEESB-TTSS-BPPHHHHHT-EE--BTTB-PEEPPHHHHHHHHHTTTTT-HHHHHHHHHHHHHIIIIIS---HHHHHHHHGGGHHHHHHHHHHHHHHHGGGGGGTS-HHHHHHHHHHHHHSPPPSS--TTSSS--TT--TT-HHHHHTTTS-----TT-SHHHHHHHHHTTTT-TTHHHHHHHHHHHHGGGS-HHHHHHHHGGGHHHHHHHHHHHHHHHHHHHHHHS-HHHHHHHHHHHHH----SSSHHHH-S---

Sequence (359 aa):
MSPERTNPKELPERFTFYRDVINVFEKNNIGYGIIGGFGQYFYGSGREPTYDLDIAIEPNHVDNALNKLTKAHNWKIEYKHPDWLNQVWSSKNPSDYPAYSVDIIHRHSTGLIEVKPWWIKRGTHGQLAESNPNFAAPEAIALSKVLLWSRRSHDIVDAVQVAYRSAKAFRSFDWNLLLDELHSDWRLGYSLAALTEMLYGKESINTLPKSIKDRLHSSFTENPIPGPVRGHIFAYDTHGEAGKIETWKNATNPIMVSSESSTQSVLNDLYVWHENHAAMIDASRKIVGQGRNFDWDKLIVDVGDNWRLALCLMLYTEVLYGETGSNIIPQKVRKDLSGRFLNSSPDKELGTKLFPYRF

pLDDT: mean 81.04, std 19.05, range [25.8, 98.38]